Protein 6SBN (pdb70)

B-factor: mean 14.38, std 10.09, range [6.68, 179.47]

Nearest PDB structures (foldseek):
  6sbn-assembly1_A  TM=1.004E+00  e=2.462E-61  Halopseudomonas aestusnigri
  6scd-assembly2_B  TM=9.827E-01  e=1.624E-53  Halopseudomonas aestusnigri
  7vme-assembly1_A  TM=9.918E-01  e=3.565E-47  unclassified Marinobacter
  7vpb-assembly1_B  TM=9.671E-01  e=2.134E-41  unclassified Marinobacter
  8otu-assembly1_A  TM=9.749E-01  e=2.794E-38  Alkalilimnicola ehrlichii

CATH classification: 3.40.50.1820

Structure (mmCIF, N/CA/C/O backbone):
data_6SBN
#
_entry.id   6SBN
#
_cell.length_a   68.814
_cell.length_b   80.014
_cell.length_c   88.912
_cell.angle_alpha   90.000
_cell.angle_beta   90.000
_cell.angle_gamma   90.000
#
_symmetry.space_group_name_H-M   'C 2 2 21'
#
loop_
_entity.id
_entity.type
_entity.pdbx_description
1 polymer 'polyester hydrolase'
2 non-polymer 'ACETATE ION'
3 non-polymer 'SODIUM ION'
4 water water
#
loop_
_atom_site.group_PDB
_atom_site.id
_atom_site.type_symbol
_atom_site.label_atom_id
_atom_site.label_alt_id
_atom_site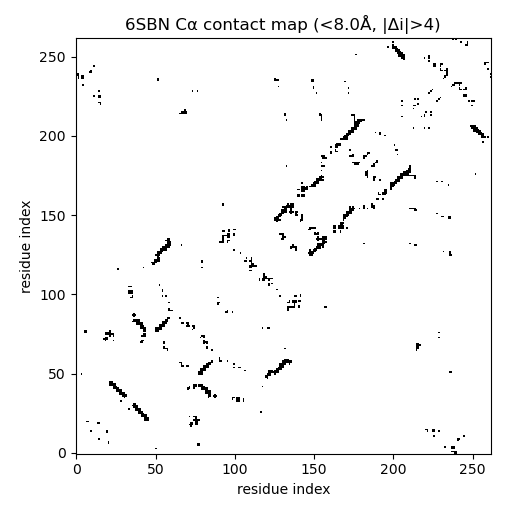.label_comp_id
_atom_site.label_asym_id
_atom_site.label_entity_id
_atom_site.label_seq_id
_atom_site.pdbx_PDB_ins_code
_atom_site.Cartn_x
_atom_site.Cartn_y
_atom_site.Cartn_z
_atom_site.occupancy
_atom_site.B_iso_or_equiv
_atom_site.auth_seq_id
_atom_site.auth_comp_id
_atom_site.auth_asym_id
_atom_site.auth_atom_id
_atom_site.pdbx_PDB_model_num
ATOM 1 C C . GLY A 1 38 ? 10.113 -7.353 -12.142 1.00 178.06 38 GLY A C 1
ATOM 2 O O . GLY A 1 38 ? 10.243 -7.884 -13.202 1.00 130.46 38 GLY A O 1
ATOM 3 N N . GLY A 1 39 ? 10.535 -6.158 -11.850 1.00 179.47 39 GLY A N 1
ATOM 4 C CA . GLY A 1 39 ? 11.253 -5.425 -12.870 1.00 18.30 39 GLY A CA 1
ATOM 5 C C . GLY A 1 39 ? 10.326 -4.715 -13.823 1.00 16.89 39 GLY A C 1
ATOM 6 O O . GLY A 1 39 ? 9.132 -4.695 -13.681 1.00 20.01 39 GLY A O 1
ATOM 7 N N . SER A 1 40 ? 10.952 -4.069 -14.805 1.00 11.97 40 SER A N 1
ATOM 8 C CA . SER A 1 40 ? 10.255 -3.259 -15.759 1.00 11.93 40 SER A CA 1
ATOM 9 C C . SER A 1 40 ? 10.698 -3.617 -17.196 1.00 10.97 40 SER A C 1
ATOM 10 O O . SER A 1 40 ? 11.886 -3.748 -17.435 1.00 11.11 40 SER A O 1
ATOM 13 N N . ALA A 1 41 ? 9.728 -3.669 -18.096 1.00 12.02 41 ALA A N 1
ATOM 14 C CA . ALA A 1 41 ? 10.000 -3.860 -19.516 1.00 13.22 41 ALA A CA 1
ATOM 15 C C . ALA A 1 41 ? 10.971 -2.802 -20.080 1.00 11.31 41 ALA A C 1
ATOM 16 O O . ALA A 1 41 ? 11.668 -3.043 -21.077 1.00 13.63 41 ALA A O 1
ATOM 18 N N . TYR A 1 42 ? 11.034 -1.645 -19.446 1.00 10.29 42 TYR A N 1
ATOM 19 C CA . TYR A 1 42 ? 11.833 -0.522 -19.958 1.00 10.15 42 TYR A CA 1
ATOM 20 C C . TYR A 1 42 ? 13.208 -0.491 -19.393 1.00 9.67 42 TYR A C 1
ATOM 21 O O . TYR A 1 42 ? 14.017 0.414 -19.751 1.00 10.42 42 TYR A O 1
ATOM 30 N N . GLN A 1 43 ? 13.562 -1.353 -18.435 1.00 10.42 43 GLN A N 1
ATOM 31 C CA . GLN A 1 43 ? 14.806 -1.179 -17.715 1.00 9.99 43 GLN A CA 1
ATOM 32 C C . GLN A 1 43 ? 16.034 -1.477 -18.576 1.00 9.10 43 GLN A C 1
ATOM 33 O O . GLN A 1 43 ? 16.016 -2.356 -19.444 1.00 10.49 43 GLN A O 1
ATOM 39 N N . ARG A 1 44 ? 17.102 -0.714 -18.309 1.00 8.71 44 ARG A N 1
ATOM 40 C CA . ARG A 1 44 ? 18.360 -0.789 -19.040 1.00 8.63 44 ARG A CA 1
ATOM 41 C C . ARG A 1 44 ? 19.520 -0.805 -18.074 1.00 8.71 44 ARG A C 1
ATOM 42 O O . ARG A 1 44 ? 19.402 -0.233 -16.962 1.00 9.29 44 ARG A O 1
ATOM 50 N N . GLY A 1 45 ? 20.621 -1.378 -18.497 1.00 9.01 45 GLY A N 1
ATOM 51 C CA . GLY A 1 45 ? 21.841 -1.308 -17.732 1.00 9.37 45 GLY A CA 1
ATOM 52 C C . GLY A 1 45 ? 21.866 -2.189 -16.475 1.00 9.71 45 GLY A C 1
ATOM 53 O O . GLY A 1 45 ? 20.929 -2.911 -16.159 1.00 10.42 45 GLY A O 1
ATOM 54 N N . PRO A 1 46 ? 22.989 -2.123 -15.779 1.00 9.31 46 PRO A N 1
ATOM 55 C CA . PRO A 1 46 ? 23.252 -3.024 -14.661 1.00 9.81 46 PRO A CA 1
ATOM 56 C C . PRO A 1 46 ? 22.514 -2.587 -13.419 1.00 10.50 46 PRO A C 1
ATOM 57 O O . PRO A 1 46 ? 22.078 -1.435 -13.273 1.00 10.36 46 PRO A O 1
ATOM 61 N N . ASP A 1 47 ? 22.416 -3.491 -12.455 1.00 10.96 47 ASP A N 1
ATOM 62 C CA . ASP A 1 47 ? 21.902 -3.083 -11.149 1.00 11.27 47 ASP A CA 1
ATOM 63 C C . ASP A 1 47 ? 22.806 -1.953 -10.606 1.00 11.54 47 ASP A C 1
ATOM 64 O O . ASP A 1 47 ? 24.023 -2.090 -10.606 1.00 12.41 47 ASP A O 1
ATOM 69 N N . PRO A 1 48 ? 22.198 -0.828 -10.210 1.00 10.69 48 PRO A N 1
ATOM 70 C CA . PRO A 1 48 ? 22.984 0.353 -9.950 1.00 10.92 48 PRO A CA 1
ATOM 71 C C . PRO A 1 48 ? 23.603 0.377 -8.554 1.00 11.49 48 PRO A C 1
ATOM 72 O O . PRO A 1 48 ? 23.245 -0.341 -7.652 1.00 13.57 48 PRO A O 1
ATOM 76 N N . SER A 1 49 ? 24.503 1.314 -8.400 1.00 13.27 49 SER A N 1
ATOM 77 C CA . SER A 1 49 ? 25.204 1.677 -7.156 1.00 13.38 49 SER A CA 1
ATOM 78 C C . SER A 1 49 ? 25.475 3.133 -7.147 1.00 12.30 49 SER A C 1
ATOM 79 O O . SER A 1 49 ? 25.452 3.767 -8.210 1.00 12.60 49 SER A O 1
ATOM 82 N N . VAL A 1 50 ? 25.851 3.656 -5.998 1.00 13.39 50 VAL A N 1
ATOM 83 C CA . VAL A 1 50 ? 26.270 5.054 -5.931 1.00 13.83 50 VAL A CA 1
ATOM 84 C C . VAL A 1 50 ? 27.468 5.309 -6.809 1.00 12.28 50 VAL A C 1
ATOM 85 O O . VAL A 1 50 ? 27.508 6.287 -7.565 1.00 13.94 50 VAL A O 1
ATOM 89 N N . SER A 1 51 ? 28.464 4.391 -6.803 1.00 13.64 51 SER A N 1
ATOM 90 C CA . SER A 1 51 ? 29.629 4.626 -7.593 1.00 13.68 51 SER A CA 1
ATOM 91 C C . SER A 1 51 ? 29.291 4.660 -9.074 1.00 13.16 51 SER A C 1
ATOM 92 O O . SER A 1 51 ? 29.826 5.468 -9.868 1.00 13.56 51 SER A O 1
ATOM 95 N N . PHE A 1 52 ? 28.413 3.784 -9.537 1.00 12.53 52 PHE A N 1
ATOM 96 C CA . PHE A 1 52 ? 27.951 3.745 -10.914 1.00 11.91 52 PHE A CA 1
ATOM 97 C C . PHE A 1 52 ? 27.255 5.042 -11.314 1.00 11.38 52 PHE A C 1
ATOM 98 O O . PHE A 1 52 ? 27.431 5.533 -12.442 1.00 11.09 52 PHE A O 1
ATOM 106 N N . LEU A 1 53 ? 26.418 5.567 -10.417 1.00 10.97 53 LEU A N 1
ATOM 107 C CA . LEU A 1 53 ? 25.740 6.838 -10.667 1.00 10.72 53 LEU A CA 1
ATOM 108 C C . LEU A 1 53 ? 26.681 8.017 -10.713 1.00 10.77 53 LEU A C 1
ATOM 109 O O . LEU A 1 53 ? 26.422 8.990 -11.435 1.00 11.59 53 LEU A O 1
ATOM 114 N N . GLU A 1 54 ? 27.740 7.992 -9.899 1.00 11.95 54 GLU A N 1
ATOM 115 C CA . GLU A 1 54 ? 28.627 9.118 -9.780 1.00 12.21 54 GLU A CA 1
ATOM 116 C C . GLU A 1 54 ? 29.759 9.100 -10.744 1.00 12.48 54 GLU A C 1
ATOM 117 O O . GLU A 1 54 ? 30.487 10.097 -10.914 1.00 14.26 54 GLU A O 1
ATOM 123 N N . ALA A 1 55 ? 29.993 7.996 -11.461 1.00 13.06 55 ALA A N 1
ATOM 124 C CA . ALA A 1 55 ? 30.968 7.939 -12.540 1.00 13.07 55 ALA A CA 1
ATOM 125 C C . ALA A 1 55 ? 30.609 8.928 -13.624 1.00 12.81 55 ALA A C 1
ATOM 126 O O . ALA A 1 55 ? 29.451 9.273 -13.812 1.00 14.16 55 ALA A O 1
ATOM 128 N N . ASP A 1 56 ? 31.573 9.340 -14.439 1.00 12.65 56 ASP A N 1
ATOM 129 C CA . ASP A 1 56 ? 31.290 10.347 -15.481 1.00 13.32 56 ASP A CA 1
ATOM 130 C C . ASP A 1 56 ? 30.223 9.906 -16.465 1.00 12.85 56 ASP A C 1
ATOM 131 O O . ASP A 1 56 ? 29.451 10.698 -16.977 1.00 14.54 56 ASP A O 1
ATOM 136 N N . ARG A 1 57 ? 30.262 8.610 -16.789 1.00 11.88 57 ARG A N 1
ATOM 137 C CA . ARG A 1 57 ? 29.327 8.011 -17.758 1.00 11.76 57 ARG A CA 1
ATOM 138 C C . ARG A 1 57 ? 28.760 6.741 -17.205 1.00 10.95 57 ARG A C 1
ATOM 139 O O . ARG A 1 57 ? 29.454 6.016 -16.449 1.00 12.13 57 ARG A O 1
ATOM 147 N N . GLY A 1 58 ? 27.529 6.433 -17.580 1.00 10.32 58 GLY A N 1
ATOM 148 C CA . GLY A 1 58 ? 26.919 5.141 -17.412 1.00 9.95 58 GLY A CA 1
ATOM 149 C C . GLY A 1 58 ? 27.403 4.112 -18.400 1.00 10.21 58 GLY A C 1
ATOM 150 O O . GLY A 1 58 ? 28.448 4.310 -19.011 1.00 11.46 58 GLY A O 1
ATOM 151 N N . GLN A 1 59 ? 26.634 3.062 -18.573 1.00 9.62 59 GLN A N 1
ATOM 152 C CA . GLN A 1 59 ? 27.134 1.871 -19.290 1.00 9.93 59 GLN A CA 1
ATOM 153 C C . GLN A 1 59 ? 27.193 2.047 -20.804 1.00 9.90 59 GLN A C 1
ATOM 154 O O . GLN A 1 59 ? 27.871 1.260 -21.441 1.00 11.60 59 GLN A O 1
ATOM 160 N N . TYR A 1 60 ? 26.424 2.965 -21.372 1.00 9.12 60 TYR A N 1
ATOM 161 C CA . TYR A 1 60 ? 26.389 3.118 -22.821 1.00 9.18 60 TYR A CA 1
ATOM 162 C C . TYR A 1 60 ? 27.341 4.192 -23.309 1.00 8.95 60 TYR A C 1
ATOM 163 O O . TYR A 1 60 ? 27.452 5.264 -22.726 1.00 10.31 60 TYR A O 1
ATOM 172 N N . SER A 1 61 ? 27.998 3.890 -24.417 1.00 9.59 61 SER A N 1
ATOM 173 C CA A SER A 1 61 ? 28.692 4.887 -25.205 0.70 9.89 61 SER A CA 1
ATOM 174 C CA B SER A 1 61 ? 28.690 4.923 -25.174 0.30 10.14 61 SER A CA 1
ATOM 175 C C . SER A 1 61 ? 27.676 5.844 -25.862 1.00 9.91 61 SER A C 1
ATOM 176 O O . SER A 1 61 ? 26.536 5.436 -26.100 1.00 10.22 61 SER A O 1
ATOM 181 N N . VAL A 1 62 ? 28.096 7.073 -26.144 1.00 9.91 62 VAL A N 1
ATOM 182 C CA . VAL A 1 62 ? 27.193 8.118 -26.599 1.00 9.91 62 VAL A CA 1
ATOM 183 C C . VAL A 1 62 ? 27.760 8.785 -27.834 1.00 9.62 62 VAL A C 1
ATOM 184 O O . VAL A 1 62 ? 28.948 9.053 -27.933 1.00 11.49 62 VAL A O 1
ATOM 188 N N . ARG A 1 63 ? 26.850 9.151 -28.743 1.00 9.74 63 ARG A N 1
ATOM 189 C CA A ARG A 1 63 ? 27.101 10.026 -29.886 0.50 9.63 63 ARG A CA 1
ATOM 190 C CA B ARG A 1 63 ? 27.094 10.041 -29.879 0.50 9.56 63 ARG A CA 1
ATOM 191 C C . ARG A 1 63 ? 26.159 11.202 -29.841 1.00 9.75 63 ARG A C 1
ATOM 192 O O . ARG A 1 63 ? 25.201 11.220 -29.080 1.00 9.98 63 ARG A O 1
ATOM 201 N N . SER A 1 64 ? 26.424 12.194 -30.697 1.00 10.34 64 SER A N 1
ATOM 202 C CA . SER A 1 64 ? 25.582 13.377 -30.743 1.00 10.98 64 SER A CA 1
ATOM 203 C C . SER A 1 64 ? 25.274 13.759 -32.184 1.00 10.41 64 SER A C 1
ATOM 204 O O . SER A 1 64 ? 26.008 13.428 -33.117 1.00 12.14 64 SER A O 1
ATOM 207 N N . SER A 1 65 ? 24.204 14.516 -32.331 1.00 10.35 65 SER A N 1
ATOM 208 C CA . SER A 1 65 ? 23.744 14.982 -33.622 1.00 10.79 65 SER A CA 1
ATOM 209 C C . SER A 1 65 ? 23.146 16.394 -33.467 1.00 11.30 65 SER A C 1
ATOM 210 O O . SER A 1 65 ? 22.279 16.605 -32.607 1.00 12.73 65 SER A O 1
ATOM 213 N N . ARG A 1 66 ? 23.536 17.320 -34.325 1.00 11.97 66 ARG A N 1
ATOM 214 C CA . ARG A 1 66 ? 23.065 18.712 -34.229 1.00 12.02 66 ARG A CA 1
ATOM 215 C C . ARG A 1 66 ? 21.691 18.835 -34.853 1.00 12.81 66 ARG A C 1
ATOM 216 O O . ARG A 1 66 ? 21.369 18.190 -35.867 1.00 19.83 66 ARG A O 1
ATOM 224 N N . VAL A 1 67 ? 20.905 19.731 -34.316 1.00 10.97 67 VAL A N 1
ATOM 225 C CA . VAL A 1 67 ? 19.568 20.080 -34.773 1.00 11.72 67 VAL A CA 1
ATOM 226 C C . VAL A 1 67 ? 19.611 21.528 -35.246 1.00 11.96 67 VAL A C 1
ATOM 227 O O . VAL A 1 67 ? 19.951 22.421 -34.436 1.00 11.82 67 VAL A O 1
ATOM 231 N N . SER A 1 68 ? 19.113 21.757 -36.443 1.00 14.06 68 SER A N 1
ATOM 232 C CA . SER A 1 68 ? 19.053 23.112 -37.000 1.00 15.18 68 SER A CA 1
ATOM 233 C C . SER A 1 68 ? 18.021 23.977 -36.377 1.00 13.65 68 SER A C 1
ATOM 234 O O . SER A 1 68 ? 16.790 23.506 -36.317 1.00 16.43 68 SER A O 1
ATOM 237 N N . SER A 1 69 ? 18.196 25.267 -36.114 1.00 18.16 69 SER A N 1
ATOM 238 C CA A SER A 1 69 ? 17.041 26.222 -35.724 0.60 25.67 69 SER A CA 1
ATOM 239 C CA B SER A 1 69 ? 17.102 26.178 -35.713 0.40 20.93 69 SER A CA 1
ATOM 240 C C . SER A 1 69 ? 16.041 26.317 -36.858 1.00 26.82 69 SER A C 1
ATOM 241 O O . SER A 1 69 ? 14.866 26.727 -36.560 1.00 26.80 69 SER A O 1
ATOM 246 N N . LEU A 1 70 ? 16.381 26.121 -38.118 1.00 22.81 70 LEU A N 1
ATOM 247 C CA . LEU A 1 70 ? 15.387 26.349 -39.140 1.00 21.22 70 LEU A CA 1
ATOM 248 C C . LEU A 1 70 ? 14.262 25.280 -39.132 1.00 25.95 70 LEU A C 1
ATOM 249 O O . LEU A 1 70 ? 13.187 25.481 -39.629 1.00 39.84 70 LEU A O 1
ATOM 254 N N . VAL A 1 71 ? 14.523 24.127 -38.582 1.00 19.41 71 VAL A N 1
ATOM 255 C CA . VAL A 1 71 ? 13.575 23.035 -38.622 1.00 22.07 71 VAL A CA 1
ATOM 256 C C . VAL A 1 71 ? 12.889 22.812 -37.354 1.00 24.19 71 VAL A C 1
ATOM 257 O O . VAL A 1 71 ? 11.819 22.337 -37.325 1.00 32.23 71 VAL A O 1
ATOM 261 N N . SER A 1 72 ? 13.598 23.140 -36.291 1.00 18.62 72 SER A N 1
ATOM 262 C CA . SER A 1 72 ? 13.184 22.688 -35.047 1.00 18.81 72 SER A CA 1
ATOM 263 C C . SER A 1 72 ? 11.964 23.301 -34.412 1.00 23.04 72 SER A C 1
ATOM 264 O O . SER A 1 72 ? 11.246 22.558 -33.722 1.00 32.07 72 SER A O 1
ATOM 267 N N . GLY A 1 73 ? 11.737 24.624 -34.636 1.00 16.12 73 GLY A N 1
ATOM 268 C CA . GLY A 1 73 ? 10.768 25.296 -33.840 1.00 17.27 73 GLY A CA 1
ATOM 269 C C . GLY A 1 73 ? 11.142 25.691 -32.454 1.00 12.84 73 GLY A C 1
ATOM 270 O O . GLY A 1 73 ? 10.341 26.286 -31.765 1.00 15.30 73 GLY A O 1
ATOM 271 N N . PHE A 1 74 ? 12.361 25.297 -32.035 1.00 11.05 74 PHE A N 1
ATOM 272 C CA . PHE A 1 74 ? 12.817 25.586 -30.688 1.00 11.42 74 PHE A CA 1
ATOM 273 C C . PHE A 1 74 ? 14.153 26.237 -30.607 1.00 11.05 74 PHE A C 1
ATOM 274 O O . PHE A 1 74 ? 14.687 26.444 -29.539 1.00 13.45 74 PHE A O 1
ATOM 282 N N . GLY A 1 75 ? 14.736 26.564 -31.788 1.00 11.09 75 GLY A N 1
ATOM 283 C CA . GLY A 1 75 ? 16.040 27.109 -31.804 1.00 14.29 75 GLY A CA 1
ATOM 284 C C . GLY A 1 75 ? 17.097 25.902 -32.061 1.00 14.25 75 GLY A C 1
ATOM 285 O O . GLY A 1 75 ? 16.722 24.803 -32.345 1.00 15.54 75 GLY A O 1
ATOM 286 N N . GLY A 1 76 ? 18.343 26.246 -31.978 1.00 17.12 76 GLY A N 1
ATOM 287 C CA . GLY A 1 76 ? 19.113 24.900 -32.253 1.00 20.15 76 GLY A CA 1
ATOM 288 C C . GLY A 1 76 ? 19.181 23.946 -31.059 1.00 13.79 76 GLY A C 1
ATOM 289 O O . GLY A 1 76 ? 18.826 24.351 -29.921 1.00 12.99 76 GLY A O 1
ATOM 290 N N . GLY A 1 77 ? 19.749 22.804 -31.298 1.00 10.77 77 GLY A N 1
ATOM 291 C CA . GLY A 1 77 ? 20.061 21.920 -30.195 1.00 10.51 77 GLY A CA 1
ATOM 292 C C . GLY A 1 77 ? 20.969 20.820 -30.568 1.00 9.27 77 GLY A C 1
ATOM 293 O O . GLY A 1 77 ? 21.407 20.729 -31.726 1.00 10.18 77 GLY A O 1
ATOM 294 N N . THR A 1 78 ? 21.226 19.947 -29.593 1.00 9.13 78 THR A N 1
ATOM 295 C CA . THR A 1 78 ? 22.102 18.818 -29.796 1.00 9.41 78 THR A CA 1
ATOM 296 C C . THR A 1 78 ? 21.406 17.580 -29.198 1.00 8.58 78 THR A C 1
ATOM 297 O O . THR A 1 78 ? 21.047 17.587 -28.032 1.00 9.02 78 THR A O 1
ATOM 301 N N . ILE A 1 79 ? 21.256 16.520 -30.013 1.00 8.74 79 ILE A N 1
ATOM 302 C CA . ILE A 1 79 ? 20.712 15.249 -29.521 1.00 8.27 79 ILE A CA 1
ATOM 303 C C . ILE A 1 79 ? 21.867 14.346 -29.143 1.00 8.56 79 ILE A C 1
ATOM 304 O O . ILE A 1 79 ? 22.709 14.069 -29.961 1.00 10.58 79 ILE A O 1
ATOM 309 N N . TYR A 1 80 ? 21.870 13.867 -27.901 1.00 8.10 80 TYR A N 1
ATOM 310 C CA . TYR A 1 80 ? 22.803 12.861 -27.411 1.00 8.08 80 TYR A CA 1
ATOM 311 C C . TYR A 1 80 ? 22.044 11.540 -27.310 1.00 7.99 80 TYR A C 1
ATOM 312 O O . TYR A 1 80 ? 20.917 11.487 -26.839 1.00 8.69 80 TYR A O 1
ATOM 321 N N . TYR A 1 81 ? 22.698 10.469 -27.753 1.00 8.47 81 TYR A N 1
ATOM 322 C CA . TYR A 1 81 ? 22.000 9.176 -27.769 1.00 8.55 81 TYR A CA 1
ATOM 323 C C . TYR A 1 81 ? 23.041 8.096 -27.604 1.00 8.20 81 TYR A C 1
ATOM 324 O O . TYR A 1 81 ? 24.202 8.192 -28.012 1.00 9.26 81 TYR A O 1
ATOM 333 N N . PRO A 1 82 ? 22.624 6.963 -27.002 1.00 8.90 82 PRO A N 1
ATOM 334 C CA . PRO A 1 82 ? 23.549 5.845 -26.826 1.00 9.24 82 PRO A CA 1
ATOM 335 C C . PRO A 1 82 ? 23.722 5.088 -28.108 1.00 9.08 82 PRO A C 1
ATOM 336 O O . PRO A 1 82 ? 22.820 4.971 -28.918 1.00 10.85 82 PRO A O 1
ATOM 340 N N . THR A 1 83 ? 24.910 4.481 -28.274 1.00 9.78 83 THR A N 1
ATOM 341 C CA . THR A 1 83 ? 25.195 3.609 -29.382 1.00 9.89 83 THR A CA 1
ATOM 342 C C . THR A 1 83 ? 25.194 2.158 -28.942 1.00 9.52 83 THR A C 1
ATOM 343 O O . THR A 1 83 ? 25.345 1.829 -27.760 1.00 10.54 83 THR A O 1
ATOM 347 N N . GLY A 1 84 ? 25.014 1.256 -29.908 1.00 9.94 84 GLY A N 1
ATOM 348 C CA . GLY A 1 84 ? 25.082 -0.167 -29.564 1.00 10.26 84 GLY A CA 1
ATOM 349 C C . GLY A 1 84 ? 23.935 -0.693 -28.731 1.00 8.79 84 GLY A C 1
ATOM 350 O O . GLY A 1 84 ? 24.084 -1.666 -28.016 1.00 9.77 84 GLY A O 1
ATOM 351 N N . THR A 1 85 ? 22.775 -0.049 -28.857 1.00 8.95 85 THR A N 1
ATOM 352 C CA . THR A 1 85 ? 21.541 -0.439 -28.160 1.00 9.06 85 THR A CA 1
ATOM 353 C C . THR A 1 85 ? 20.463 -0.832 -29.142 1.00 9.01 85 THR A C 1
ATOM 354 O O . THR A 1 85 ? 20.552 -0.491 -30.327 1.00 9.93 85 THR A O 1
ATOM 358 N N . THR A 1 86 ? 19.421 -1.475 -28.615 1.00 9.04 86 THR A N 1
ATOM 359 C CA . THR A 1 86 ? 18.198 -1.668 -29.359 1.00 9.09 86 THR A CA 1
ATOM 360 C C . THR A 1 86 ? 17.015 -1.380 -28.470 1.00 9.05 86 THR A C 1
ATOM 361 O O . THR A 1 86 ? 17.133 -1.241 -27.252 1.00 9.59 86 THR A O 1
ATOM 365 N N . GLY A 1 87 ? 15.865 -1.302 -29.110 1.00 9.90 87 GLY A N 1
ATOM 366 C CA . GLY A 1 87 ? 14.606 -0.988 -28.416 1.00 10.02 87 GLY A CA 1
ATOM 367 C C . GLY A 1 87 ? 14.389 0.504 -28.219 1.00 9.34 87 GLY A C 1
ATOM 368 O O . GLY A 1 87 ? 15.360 1.302 -28.266 1.00 9.93 87 GLY A O 1
ATOM 369 N N . THR A 1 88 ? 13.182 0.873 -27.909 1.00 10.61 88 THR A N 1
ATOM 370 C CA . THR A 1 88 ? 12.888 2.252 -27.589 1.00 9.98 88 THR A CA 1
ATOM 371 C C . THR A 1 88 ? 13.305 2.609 -26.153 1.00 9.57 88 THR A C 1
ATOM 372 O O . THR A 1 88 ? 13.406 1.739 -25.285 1.00 10.34 88 THR A O 1
ATOM 376 N N . MET A 1 89 ? 13.513 3.916 -25.925 1.00 8.52 89 MET A N 1
ATOM 377 C CA . MET A 1 89 ? 13.930 4.408 -24.625 1.00 7.98 89 MET A CA 1
ATOM 378 C C . MET A 1 89 ? 13.264 5.741 -24.345 1.00 7.54 89 MET A C 1
ATOM 379 O O . MET A 1 89 ? 12.717 6.400 -25.242 1.00 8.36 89 MET A O 1
ATOM 384 N N . GLY A 1 90 ? 13.342 6.170 -23.089 1.00 7.49 90 GLY A N 1
ATOM 385 C CA . GLY A 1 90 ? 12.803 7.490 -22.777 1.00 8.22 90 GLY A CA 1
ATOM 386 C C . GLY A 1 90 ? 13.625 8.615 -23.425 1.00 7.70 90 GLY A C 1
ATOM 387 O O . GLY A 1 90 ? 14.803 8.437 -23.708 1.00 8.25 90 GLY A O 1
ATOM 388 N N . ALA A 1 91 ? 12.959 9.733 -23.615 1.00 7.73 91 ALA A N 1
ATOM 389 C CA . ALA A 1 91 ? 13.593 10.891 -24.234 1.00 7.65 91 ALA A CA 1
ATOM 390 C C . ALA A 1 91 ? 13.399 12.114 -23.348 1.00 7.33 91 ALA A C 1
ATOM 391 O O . ALA A 1 91 ? 12.320 12.268 -22.741 1.00 8.34 91 ALA A O 1
ATOM 393 N N . VAL A 1 92 ? 14.407 12.950 -23.288 1.00 7.29 92 VAL A N 1
ATOM 394 C CA . VAL A 1 92 ? 14.450 14.087 -22.369 1.00 7.19 92 VAL A CA 1
ATOM 395 C C . VAL A 1 92 ? 14.878 15.343 -23.113 1.00 7.14 92 VAL A C 1
ATOM 396 O O . VAL A 1 92 ? 15.886 15.304 -23.833 1.00 8.76 92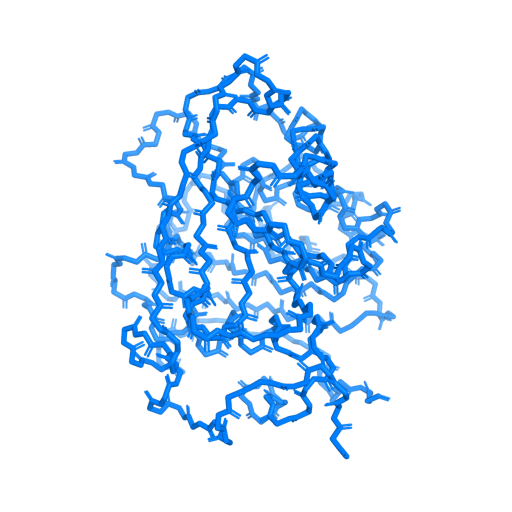 VAL A O 1
ATOM 400 N N . VAL A 1 93 ? 14.184 16.447 -22.871 1.00 6.89 93 VAL A N 1
ATOM 401 C CA . VAL A 1 93 ? 14.605 17.775 -23.306 1.00 6.94 93 VAL A CA 1
ATOM 402 C C . VAL A 1 93 ? 15.293 18.482 -22.151 1.00 7.08 93 VAL A C 1
ATOM 403 O O . VAL A 1 93 ? 14.754 18.457 -21.031 1.00 7.81 93 VAL A O 1
ATOM 407 N N . VAL A 1 94 ? 16.439 19.102 -22.419 1.00 7.06 94 VAL A N 1
ATOM 408 C CA . VAL A 1 94 ? 17.190 19.863 -21.412 1.00 7.45 94 VAL A CA 1
ATOM 409 C C . VAL A 1 94 ? 17.262 21.292 -21.901 1.00 7.20 94 VAL A C 1
ATOM 410 O O . VAL A 1 94 ? 17.836 21.552 -22.960 1.00 8.19 94 VAL A O 1
ATOM 414 N N . ILE A 1 95 ? 16.676 22.235 -21.173 1.00 7.39 95 ILE A N 1
ATOM 415 C CA . ILE A 1 95 ? 16.537 23.601 -21.650 1.00 7.41 95 ILE A CA 1
ATOM 416 C C . ILE A 1 95 ? 17.145 24.599 -20.672 1.00 7.65 95 ILE A C 1
ATOM 417 O O . ILE A 1 95 ? 16.966 24.466 -19.450 1.00 8.34 95 ILE A O 1
ATOM 422 N N . PRO A 1 96 ? 17.840 25.625 -21.178 1.00 7.66 96 PRO A N 1
ATOM 423 C CA . PRO A 1 96 ? 18.353 26.687 -20.329 1.00 7.99 96 PRO A CA 1
ATOM 424 C C . PRO A 1 96 ? 17.320 27.802 -20.129 1.00 8.77 96 PRO A C 1
ATOM 425 O O . PRO A 1 96 ? 16.113 27.546 -20.215 1.00 9.62 96 PRO A O 1
ATOM 429 N N . GLY A 1 97 ? 17.726 28.999 -19.782 1.00 9.08 97 GLY A N 1
ATOM 430 C CA . GLY A 1 97 ? 16.792 30.099 -19.670 1.00 10.80 97 GLY A CA 1
ATOM 431 C C . GLY A 1 97 ? 17.241 31.253 -18.803 1.00 9.91 97 GLY A C 1
ATOM 432 O O . GLY A 1 97 ? 16.461 31.724 -17.989 1.00 10.20 97 GLY A O 1
ATOM 433 N N . PHE A 1 98 ? 18.448 31.776 -19.048 1.00 11.05 98 PHE A N 1
ATOM 434 C CA . PHE A 1 98 ? 18.961 32.923 -18.269 1.00 10.58 98 PHE A CA 1
ATOM 435 C C . PHE A 1 98 ? 19.752 33.798 -19.217 1.00 10.01 98 PHE A C 1
ATOM 436 O O . PHE A 1 98 ? 20.807 33.419 -19.733 1.00 11.55 98 PHE A O 1
ATOM 444 N N . VAL A 1 99 ? 19.287 35.040 -19.425 1.00 10.22 99 VAL A N 1
ATOM 445 C CA . VAL A 1 99 ? 20.026 35.993 -20.282 1.00 10.76 99 VAL A CA 1
ATOM 446 C C . VAL A 1 99 ? 21.375 36.318 -19.690 1.00 11.34 99 VAL A C 1
ATOM 447 O O . VAL A 1 99 ? 21.560 36.534 -18.508 1.00 13.06 99 VAL A O 1
ATOM 451 N N . SER A 1 100 ? 22.402 36.324 -20.588 1.00 12.44 100 SER A N 1
ATOM 452 C CA . SER A 1 100 ? 23.773 36.567 -20.240 1.00 14.23 100 SER A CA 1
ATOM 453 C C . SER A 1 100 ? 24.450 35.477 -19.470 1.00 13.33 100 SER A C 1
ATOM 454 O O . SER A 1 100 ? 25.492 35.636 -18.936 1.00 15.96 100 SER A O 1
ATOM 457 N N . ALA A 1 101 ? 23.861 34.274 -19.544 1.00 11.53 101 ALA A N 1
ATOM 458 C CA . ALA A 1 101 ? 24.467 33.100 -18.904 1.00 12.16 101 ALA A CA 1
ATOM 459 C C . ALA A 1 101 ? 25.881 32.925 -19.318 1.00 12.34 101 ALA A C 1
ATOM 460 O O . ALA A 1 101 ? 26.215 33.002 -20.494 1.00 15.45 101 ALA A O 1
ATOM 462 N N . GLU A 1 102 ? 26.753 32.612 -18.384 1.00 12.15 102 GLU A N 1
ATOM 463 C CA . GLU A 1 102 ? 28.150 32.377 -18.671 1.00 13.94 102 GLU A CA 1
ATOM 464 C C . GLU A 1 102 ? 28.430 30.925 -19.117 1.00 13.25 102 GLU A C 1
ATOM 465 O O . GLU A 1 102 ? 29.510 30.637 -19.611 1.00 16.11 102 GLU A O 1
ATOM 471 N N . SER A 1 103 ? 27.460 30.053 -18.955 1.00 12.77 103 SER A N 1
ATOM 472 C CA . SER A 1 103 ? 27.546 28.614 -19.273 1.00 12.80 103 SER A CA 1
ATOM 473 C C . SER A 1 103 ? 26.139 28.088 -19.203 1.00 12.35 103 SER A C 1
ATOM 474 O O . SER A 1 103 ? 25.205 28.810 -18.857 1.00 14.70 103 SER A O 1
ATOM 477 N N . SER A 1 104 ? 25.968 26.809 -19.583 1.00 10.77 104 SER A N 1
ATOM 478 C CA . SER A 1 104 ? 24.626 26.256 -19.795 1.00 10.89 104 SER A CA 1
ATOM 479 C C . SER A 1 104 ? 24.540 24.856 -19.189 1.00 9.57 104 SER A C 1
ATOM 480 O O . SER A 1 104 ? 25.301 24.492 -18.286 1.00 10.00 104 SER A O 1
ATOM 483 N N . ILE A 1 105 ? 23.557 24.112 -19.683 1.00 9.41 105 ILE A N 1
ATOM 484 C CA . ILE A 1 105 ? 23.101 22.830 -19.141 1.00 9.56 105 ILE A CA 1
ATOM 485 C C . ILE A 1 105 ? 23.654 21.624 -19.895 1.00 9.12 105 ILE A C 1
ATOM 486 O O . ILE A 1 105 ? 23.180 20.487 -19.723 1.00 9.21 105 ILE A O 1
ATOM 491 N N . ASP A 1 106 ? 24.702 21.815 -20.703 1.00 9.27 106 ASP A N 1
ATOM 492 C CA A ASP A 1 106 ? 25.231 20.809 -21.594 0.70 9.85 106 ASP A CA 1
ATOM 493 C CA B ASP A 1 106 ? 25.113 20.750 -21.559 0.30 9.33 106 ASP A CA 1
ATOM 494 C C . ASP A 1 106 ? 25.660 19.526 -20.889 1.00 9.01 106 ASP A C 1
ATOM 495 O O . ASP A 1 106 ? 25.585 18.454 -21.500 1.00 10.12 106 ASP A O 1
ATOM 504 N N . TRP A 1 107 ? 26.139 19.605 -19.666 1.00 9.21 107 TRP A N 1
ATOM 505 C CA . TRP A 1 107 ? 26.562 18.408 -18.953 1.00 9.14 107 TRP A CA 1
ATOM 506 C C . TRP A 1 107 ? 25.529 17.342 -18.944 1.00 8.99 107 TRP A C 1
ATOM 507 O O . TRP A 1 107 ? 25.859 16.129 -18.996 1.00 9.63 107 TRP A O 1
ATOM 518 N N . TRP A 1 108 ? 24.271 17.688 -18.810 1.00 8.99 108 TRP A N 1
ATOM 519 C CA . TRP A 1 108 ? 23.220 16.702 -18.693 1.00 8.45 108 TRP A CA 1
ATOM 520 C C . TRP A 1 108 ? 23.096 15.823 -19.928 1.00 8.59 108 TRP A C 1
ATOM 521 O O . TRP A 1 108 ? 22.580 14.708 -19.805 1.00 9.15 108 TRP A O 1
ATOM 532 N N . GLY A 1 109 ? 23.478 16.323 -21.118 1.00 8.40 109 GLY A N 1
ATOM 533 C CA . GLY A 1 109 ? 23.281 15.539 -22.328 1.00 8.93 109 GLY A CA 1
ATOM 534 C C . GLY A 1 109 ? 24.007 14.220 -22.389 1.00 9.13 109 GLY A C 1
ATOM 535 O O . GLY A 1 109 ? 23.384 13.153 -22.387 1.00 9.55 109 GLY A O 1
ATOM 536 N N . PRO A 1 110 ? 25.328 14.248 -22.421 1.00 9.30 110 PRO A N 1
ATOM 537 C CA . PRO A 1 110 ? 26.069 12.970 -22.468 1.00 10.25 110 PRO A CA 1
ATOM 538 C C . PRO A 1 110 ? 25.915 12.203 -21.217 1.00 9.35 110 PRO A C 1
ATOM 539 O O . PRO A 1 110 ? 25.861 10.949 -21.228 1.00 9.76 110 PRO A O 1
ATOM 543 N N . LYS A 1 111 ? 25.869 12.889 -20.064 1.00 9.29 111 LYS A N 1
ATOM 544 C CA . LYS A 1 111 ? 25.725 12.186 -18.787 1.00 9.17 111 LYS A CA 1
ATOM 545 C C . LYS A 1 111 ? 24.460 11.350 -18.794 1.00 8.64 111 LYS A C 1
ATOM 546 O O . LYS A 1 111 ? 24.522 10.118 -18.561 1.00 9.30 111 LYS A O 1
ATOM 552 N N . LEU A 1 112 ? 23.308 11.960 -19.015 1.00 8.11 112 LEU A N 1
ATOM 553 C CA . LEU A 1 112 ? 22.086 11.197 -18.897 1.00 8.21 112 LEU A CA 1
ATOM 554 C C . LEU A 1 112 ? 21.948 10.195 -20.036 1.00 8.29 112 LEU A C 1
ATOM 555 O O . LEU A 1 112 ? 21.475 9.048 -19.808 1.00 8.71 112 LEU A O 1
ATOM 560 N N . ALA A 1 113 ? 22.338 10.568 -21.259 1.00 8.11 113 ALA A N 1
ATOM 561 C CA . ALA A 1 113 ? 22.187 9.644 -22.370 1.00 7.85 113 ALA A CA 1
ATOM 562 C C . ALA A 1 113 ? 22.929 8.332 -22.128 1.00 8.06 113 ALA A C 1
ATOM 563 O O . ALA A 1 113 ? 22.469 7.249 -22.540 1.00 8.41 113 ALA A O 1
ATOM 565 N N . SER A 1 114 ? 24.067 8.411 -21.462 1.00 8.16 114 SER A N 1
ATOM 566 C CA . SER A 1 114 ? 24.927 7.242 -21.227 1.00 8.43 114 SER A CA 1
ATOM 567 C C . SER A 1 114 ? 24.331 6.225 -20.302 1.00 8.32 114 SER A C 1
ATOM 568 O O . SER A 1 114 ? 24.843 5.104 -20.236 1.00 9.32 114 SER A O 1
ATOM 571 N N . TYR A 1 115 ? 23.241 6.556 -19.607 1.00 8.36 115 TYR A N 1
ATOM 572 C CA . TYR A 1 115 ? 22.522 5.552 -18.797 1.00 8.32 115 TYR A CA 1
ATOM 573 C C . TYR A 1 115 ? 21.374 4.913 -19.590 1.00 8.49 115 TYR A C 1
ATOM 574 O O . TYR A 1 115 ? 20.820 3.902 -19.131 1.00 8.88 115 TYR A O 1
ATOM 583 N N . GLY A 1 116 ? 21.013 5.487 -20.742 1.00 8.25 116 GLY A N 1
ATOM 584 C CA . GLY A 1 116 ? 19.959 4.933 -21.574 1.00 8.23 116 GLY A CA 1
ATOM 585 C C . GLY A 1 116 ? 18.754 5.833 -21.761 1.00 7.56 116 GLY A C 1
ATOM 586 O O . GLY A 1 116 ? 17.638 5.452 -21.434 1.00 8.00 116 GLY A O 1
ATOM 587 N N . PHE A 1 117 ? 19.008 7.006 -22.342 1.00 7.31 117 PHE A N 1
ATOM 588 C CA . PHE A 1 117 ? 17.971 7.949 -22.720 1.00 7.13 117 PHE A CA 1
ATOM 589 C C . PHE A 1 117 ? 18.466 8.645 -23.997 1.00 7.23 117 PHE A C 1
ATOM 590 O O . PHE A 1 117 ? 19.663 8.794 -24.190 1.00 7.96 117 PHE A O 1
ATOM 598 N N . VAL A 1 118 ? 17.506 9.142 -24.793 1.00 7.17 118 VAL A N 1
ATOM 599 C CA . VAL A 1 118 ? 17.814 10.101 -25.849 1.00 7.06 118 VAL A CA 1
ATOM 600 C C . VAL A 1 118 ? 17.610 11.484 -25.237 1.00 7.33 118 VAL A C 1
ATOM 601 O O . VAL A 1 118 ? 16.543 11.770 -24.707 1.00 8.69 118 VAL A O 1
ATOM 605 N N . VAL A 1 119 ? 18.668 12.306 -25.231 1.00 7.43 119 VAL A N 1
ATOM 606 C CA . VAL A 1 119 ? 18.667 13.539 -24.434 1.00 7.40 119 VAL A CA 1
ATOM 607 C C . VAL A 1 119 ? 19.043 14.693 -25.329 1.00 7.68 119 VAL A C 1
ATOM 608 O O . VAL A 1 119 ? 20.166 14.704 -25.877 1.00 8.71 119 VAL A O 1
ATOM 612 N N . MET A 1 120 ? 18.145 15.653 -25.512 1.00 7.60 120 MET A N 1
ATOM 613 C CA . MET A 1 120 ? 18.396 16.776 -26.431 1.00 7.76 120 MET A CA 1
ATOM 614 C C . MET A 1 120 ? 18.541 18.056 -25.629 1.00 7.73 120 MET A C 1
ATOM 615 O O . MET A 1 120 ? 17.600 18.465 -24.925 1.00 8.56 120 MET A O 1
ATOM 620 N N . THR A 1 121 ? 19.718 18.680 -25.737 1.00 7.90 121 THR A N 1
ATOM 621 C CA . THR A 1 121 ? 19.949 19.973 -25.127 1.00 7.89 121 THR A CA 1
ATOM 622 C C . THR A 1 121 ? 19.527 21.050 -26.125 1.00 8.31 121 THR A C 1
ATOM 623 O O . THR A 1 121 ? 19.751 20.966 -27.311 1.00 10.60 121 THR A O 1
ATOM 627 N N . ILE A 1 122 ? 18.952 22.120 -25.590 1.00 8.42 122 ILE A N 1
ATOM 628 C CA . ILE A 1 122 ? 18.569 23.296 -26.376 1.00 8.46 122 ILE A CA 1
ATOM 629 C C . ILE A 1 122 ? 19.677 24.338 -26.224 1.00 9.42 122 ILE A C 1
ATOM 630 O O . ILE A 1 122 ? 20.177 24.590 -25.122 1.00 10.07 122 ILE A O 1
ATOM 635 N N . ASP A 1 123 ? 19.999 24.973 -27.351 1.00 10.09 123 ASP A N 1
ATOM 636 C CA . ASP A 1 123 ? 21.022 26.031 -27.371 1.00 12.31 123 ASP A CA 1
ATOM 637 C C . ASP A 1 123 ? 20.610 27.216 -26.500 1.00 11.31 123 ASP A C 1
ATOM 638 O O . ASP A 1 123 ? 19.445 27.479 -26.223 1.00 11.93 123 ASP A O 1
ATOM 643 N N . THR A 1 124 ? 21.648 27.940 -26.090 1.00 13.54 124 THR A N 1
ATOM 644 C CA . THR A 1 124 ? 21.444 29.078 -25.235 1.00 15.18 124 THR A CA 1
ATOM 645 C C . THR A 1 124 ? 20.766 30.297 -25.935 1.00 17.11 124 THR A C 1
ATOM 646 O O . THR A 1 124 ? 19.873 30.933 -25.355 1.00 20.92 124 THR A O 1
ATOM 650 N N . ASN A 1 125 ? 21.182 30.601 -27.119 1.00 14.63 125 ASN A N 1
ATOM 651 C CA . ASN A 1 125 ? 20.677 31.858 -27.754 1.00 16.00 125 ASN A CA 1
ATOM 652 C C . ASN A 1 125 ? 19.579 31.497 -28.730 1.00 14.20 125 ASN A C 1
ATOM 653 O O . ASN A 1 125 ? 19.817 30.889 -29.800 1.00 16.96 125 ASN A O 1
ATOM 658 N N . THR A 1 126 ? 18.337 31.827 -28.323 1.00 13.71 126 THR A N 1
ATOM 659 C CA . THR A 1 126 ? 17.218 31.480 -29.104 1.00 12.00 126 THR A CA 1
ATOM 660 C C . THR A 1 126 ? 16.171 32.651 -29.099 1.00 12.42 126 THR A C 1
ATOM 661 O O . THR A 1 126 ? 16.345 33.615 -28.387 1.00 15.11 126 THR A O 1
ATOM 665 N N . GLY A 1 127 ? 15.092 32.462 -29.813 1.00 11.63 127 GLY A N 1
ATOM 666 C CA . GLY A 1 127 ? 14.031 33.452 -29.805 1.00 11.01 127 GLY A CA 1
ATOM 667 C C . GLY A 1 127 ? 12.996 33.276 -28.709 1.00 9.68 127 GLY A C 1
ATOM 668 O O . GLY A 1 127 ? 11.871 33.685 -28.897 1.00 12.15 127 GLY A O 1
ATOM 669 N N . PHE A 1 128 ? 13.387 32.683 -27.599 1.00 9.60 128 PHE A N 1
ATOM 670 C CA . PHE A 1 128 ? 12.543 32.442 -26.428 1.00 8.86 128 PHE A CA 1
ATOM 671 C C . PHE A 1 128 ? 13.182 33.101 -25.241 1.00 9.21 128 PHE A C 1
ATOM 672 O O . PHE A 1 128 ? 14.395 33.299 -25.222 1.00 10.95 128 PHE A O 1
ATOM 680 N N . ASP A 1 129 ? 12.372 33.435 -24.243 1.00 8.88 129 ASP A N 1
ATOM 681 C CA . ASP A 1 129 ? 12.853 34.290 -23.154 1.00 8.92 129 ASP A CA 1
ATOM 682 C C . ASP A 1 129 ? 12.166 33.941 -21.855 1.00 8.91 129 ASP A C 1
ATOM 683 O O . ASP A 1 129 ? 12.632 33.071 -21.088 1.00 9.29 129 ASP A O 1
ATOM 688 N N . GLN A 1 130 ? 10.989 34.536 -21.554 1.00 8.68 130 GLN A N 1
ATOM 689 C CA . GLN A 1 130 ? 10.370 34.357 -20.237 1.00 8.53 130 GLN A CA 1
ATOM 690 C C . GLN A 1 130 ? 9.631 33.023 -20.165 1.00 8.17 130 GLN A C 1
ATOM 691 O O . GLN A 1 130 ? 9.410 32.333 -21.172 1.00 8.47 130 GLN A O 1
ATOM 697 N N . PRO A 1 131 ? 9.256 32.601 -18.952 1.00 8.39 131 PRO A N 1
ATOM 698 C CA . PRO A 1 131 ? 8.664 31.241 -18.793 1.00 8.48 131 PRO A CA 1
ATOM 699 C C . PRO A 1 131 ? 7.501 30.864 -19.694 1.00 8.55 131 PRO A C 1
ATOM 700 O O . PRO A 1 131 ? 7.473 29.694 -20.126 1.00 8.39 131 PRO A O 1
ATOM 704 N N . PRO A 1 132 ? 6.536 31.729 -20.006 1.00 8.64 132 PRO A N 1
ATOM 705 C CA . PRO A 1 132 ? 5.494 31.315 -20.935 1.00 9.13 132 PRO A CA 1
ATOM 706 C C . PRO A 1 132 ? 6.049 30.844 -22.250 1.00 8.83 132 PRO A C 1
ATOM 707 O O . PRO A 1 132 ? 5.677 29.800 -22.793 1.00 9.45 132 PRO A O 1
ATOM 711 N N . SER A 1 133 ? 6.995 31.642 -22.819 1.00 8.71 133 SER A N 1
ATOM 712 C CA . SER A 1 133 ? 7.635 31.241 -24.060 1.00 8.81 133 SER A CA 1
ATOM 713 C C . SER A 1 133 ? 8.479 29.974 -23.897 1.00 7.74 133 SER A C 1
ATOM 714 O O . SER A 1 133 ? 8.540 29.179 -24.824 1.00 8.68 133 SER A O 1
ATOM 717 N N . ARG A 1 134 ? 9.077 29.789 -22.731 1.00 8.03 134 ARG A N 1
ATOM 718 C CA . ARG A 1 134 ? 9.849 28.582 -22.505 1.00 8.02 134 ARG A CA 1
ATOM 719 C C . ARG A 1 134 ? 8.987 27.321 -22.525 1.00 8.22 134 ARG A C 1
ATOM 720 O O . ARG A 1 134 ? 9.425 26.265 -22.967 1.00 8.38 134 ARG A O 1
ATOM 728 N N . ALA A 1 135 ? 7.749 27.429 -22.011 1.00 8.24 135 ALA A N 1
ATOM 729 C CA . ALA A 1 135 ? 6.860 26.281 -22.104 1.00 8.92 135 ALA A CA 1
ATOM 730 C C . ALA A 1 135 ? 6.580 25.938 -23.549 1.00 8.81 135 ALA A C 1
ATOM 731 O O . ALA A 1 135 ? 6.546 24.749 -23.933 1.00 8.65 135 ALA A O 1
ATOM 733 N N . ARG A 1 136 ? 6.329 26.946 -24.402 1.00 8.89 136 ARG A N 1
ATOM 734 C CA . ARG A 1 136 ? 6.154 26.680 -25.831 1.00 9.15 136 ARG A CA 1
ATOM 735 C C . ARG A 1 136 ? 7.409 26.067 -26.421 1.00 8.37 136 ARG A C 1
ATOM 736 O O . ARG A 1 136 ? 7.308 25.136 -27.258 1.00 9.39 136 ARG A O 1
ATOM 744 N N . GLN A 1 137 ? 8.582 26.570 -26.064 1.00 8.16 137 GLN A N 1
ATOM 745 C CA . GLN A 1 137 ? 9.818 26.035 -26.564 1.00 8.03 137 GLN A CA 1
ATOM 746 C C . GLN A 1 137 ? 9.991 24.573 -26.226 1.00 7.63 137 GLN A C 1
ATOM 747 O O . GLN A 1 137 ? 10.372 23.742 -27.068 1.00 8.08 137 GLN A O 1
ATOM 753 N N . ILE A 1 138 ? 9.692 24.221 -24.958 1.00 7.64 138 ILE A N 1
ATOM 754 C CA . ILE A 1 138 ? 9.750 22.843 -24.517 1.00 7.46 138 ILE A CA 1
ATOM 755 C C . ILE A 1 138 ? 8.787 21.984 -25.321 1.00 7.63 138 ILE A C 1
ATOM 756 O O . ILE A 1 138 ? 9.162 20.889 -25.781 1.00 8.04 138 ILE A O 1
ATOM 761 N N . ASN A 1 139 ? 7.550 22.433 -25.488 1.00 7.83 139 ASN A N 1
ATOM 762 C CA . ASN A 1 139 ? 6.601 21.644 -26.261 1.00 7.79 139 ASN A CA 1
ATOM 763 C C . ASN A 1 139 ? 7.063 21.446 -27.696 1.00 8.20 139 ASN A C 1
ATOM 764 O O . ASN A 1 139 ? 6.899 20.346 -28.252 1.00 8.68 139 ASN A O 1
ATOM 769 N N . ASN A 1 140 ? 7.638 22.492 -28.302 1.00 8.05 140 ASN A N 1
ATOM 770 C CA . ASN A 1 140 ? 8.127 22.331 -29.658 1.00 8.28 140 ASN A CA 1
ATOM 771 C C . ASN A 1 140 ? 9.278 21.319 -29.705 1.00 8.36 140 ASN A C 1
ATOM 772 O O . ASN A 1 140 ? 9.363 20.531 -30.671 1.00 8.94 140 ASN A O 1
ATOM 777 N N . ALA A 1 141 ? 10.133 21.337 -28.709 1.00 8.05 141 ALA A N 1
ATOM 778 C CA . ALA A 1 141 ? 11.240 20.382 -28.645 1.00 8.33 141 ALA A CA 1
ATOM 779 C C . ALA A 1 141 ? 10.734 18.961 -28.430 1.00 8.43 141 ALA A C 1
ATOM 780 O O . ALA A 1 141 ? 11.246 18.011 -29.055 1.00 8.75 141 ALA A O 1
ATOM 782 N N . LEU A 1 142 ? 9.741 18.766 -27.566 1.00 8.31 142 LEU A N 1
ATOM 783 C CA . LEU A 1 142 ? 9.132 17.449 -27.378 1.00 8.26 142 LEU A CA 1
ATOM 784 C C . LEU A 1 142 ? 8.517 16.945 -28.670 1.00 8.47 142 LEU A C 1
ATOM 785 O O . LEU A 1 142 ? 8.684 15.793 -29.060 1.00 9.07 142 LEU A O 1
ATOM 790 N N . ASP A 1 143 ? 7.775 17.840 -29.364 1.00 8.54 143 ASP A N 1
ATOM 791 C CA . ASP A 1 143 ? 7.151 17.466 -30.618 1.00 9.25 143 ASP A CA 1
ATOM 792 C C . ASP A 1 143 ? 8.204 17.037 -31.611 1.00 9.38 143 ASP A C 1
ATOM 793 O O . ASP A 1 143 ? 8.030 16.035 -32.352 1.00 10.66 143 ASP A O 1
ATOM 798 N N . TYR A 1 144 ? 9.295 17.780 -31.694 1.00 9.54 144 TYR A N 1
ATOM 799 C CA . TYR A 1 144 ? 10.392 17.453 -32.578 1.00 9.86 144 TYR A CA 1
ATOM 800 C C . TYR A 1 144 ? 10.960 16.108 -32.281 1.00 10.17 144 TYR A C 1
ATOM 801 O O . TYR A 1 144 ? 11.180 15.265 -33.174 1.00 10.42 144 TYR A O 1
ATOM 810 N N . LEU A 1 145 ? 11.250 15.813 -30.996 1.00 10.29 145 LEU A N 1
ATOM 811 C CA . LEU A 1 145 ? 11.823 14.507 -30.623 1.00 12.27 145 LEU A CA 1
ATOM 812 C C . LEU A 1 145 ? 10.852 13.374 -30.959 1.00 11.88 145 LEU A C 1
ATOM 813 O O . LEU A 1 145 ? 11.322 12.328 -31.502 1.00 13.70 145 LEU A O 1
ATOM 818 N N . VAL A 1 146 ? 9.573 13.531 -30.678 1.00 11.16 146 VAL A N 1
ATOM 819 C CA . VAL A 1 146 ? 8.616 12.500 -31.058 1.00 12.41 146 VAL A CA 1
ATOM 820 C C . VAL A 1 146 ? 8.709 12.206 -32.521 1.00 11.43 146 VAL A C 1
ATOM 821 O O . VAL A 1 146 ? 8.737 11.051 -32.932 1.00 12.96 146 VAL A O 1
ATOM 825 N N . SER A 1 147 ? 8.769 13.248 -33.347 1.00 10.67 147 SER A N 1
ATOM 826 C CA A SER A 1 147 ? 8.842 13.083 -34.809 0.70 10.43 147 SER A CA 1
ATOM 827 C CA B SER A 1 147 ? 8.830 13.033 -34.787 0.30 11.02 147 SER A CA 1
ATOM 828 C C . SER A 1 147 ? 10.102 12.333 -35.223 1.00 10.49 147 SER A C 1
ATOM 829 O O . SER A 1 147 ? 10.093 11.624 -36.217 1.00 11.08 147 SER A O 1
ATOM 834 N N . GLN A 1 148 ? 11.194 12.497 -34.495 1.00 10.31 148 GLN A N 1
ATOM 835 C CA . GLN A 1 148 ? 12.454 11.847 -34.893 1.00 10.23 148 GLN A CA 1
ATOM 836 C C . GLN A 1 148 ? 12.340 10.349 -34.877 1.00 9.74 148 GLN A C 1
ATOM 837 O O . GLN A 1 148 ? 13.048 9.660 -35.623 1.00 10.88 148 GLN A O 1
ATOM 843 N N . ASN A 1 149 ? 11.472 9.818 -34.008 1.00 10.28 149 ASN A N 1
ATOM 844 C CA . ASN A 1 149 ? 11.390 8.352 -33.907 1.00 9.85 149 ASN A CA 1
ATOM 845 C C . ASN A 1 149 ? 11.049 7.714 -35.262 1.00 9.71 149 ASN A C 1
ATOM 846 O O . ASN A 1 149 ? 11.415 6.565 -35.485 1.00 10.58 149 ASN A O 1
ATOM 851 N N . SER A 1 150 ? 10.292 8.437 -36.094 1.00 10.50 150 SER A N 1
ATOM 852 C CA . SER A 1 150 ? 9.837 7.924 -37.372 1.00 11.53 150 SER A CA 1
ATOM 853 C C . SER A 1 150 ? 10.496 8.608 -38.551 1.00 11.92 150 SER A C 1
ATOM 854 O O . SER A 1 150 ? 10.068 8.355 -39.679 1.00 15.41 150 SER A O 1
ATOM 857 N N . ARG A 1 151 ? 11.530 9.357 -38.347 1.00 11.68 151 ARG A N 1
ATOM 858 C CA . ARG A 1 151 ? 12.249 10.037 -39.451 1.00 11.29 151 ARG A CA 1
ATOM 859 C C . ARG A 1 151 ? 13.273 9.063 -40.016 1.00 10.68 151 ARG A C 1
ATOM 860 O O . ARG A 1 151 ? 14.192 8.629 -39.313 1.00 11.04 151 ARG A O 1
ATOM 868 N N . SER A 1 152 ? 13.157 8.743 -41.306 1.00 11.36 152 SER A N 1
ATOM 869 C CA . SER A 1 152 ? 13.985 7.678 -41.880 1.00 11.58 152 SER A CA 1
ATOM 870 C C . SER A 1 152 ? 15.424 7.962 -41.762 1.00 10.73 152 SER A C 1
ATOM 871 O O . SER A 1 152 ? 16.246 7.048 -41.633 1.00 12.54 152 SER A O 1
ATOM 874 N N . SER A 1 153 ? 15.785 9.253 -41.867 1.00 10.93 153 SER A N 1
ATOM 875 C CA . SER A 1 153 ? 17.137 9.688 -41.903 1.00 11.76 153 SER A CA 1
ATOM 876 C C . SER A 1 153 ? 17.693 10.181 -40.549 1.00 11.42 153 SER A C 1
ATOM 877 O O . SER A 1 153 ? 18.811 10.656 -40.464 1.00 13.22 153 SER A O 1
ATOM 880 N N . SER A 1 154 ? 16.951 9.958 -39.454 1.00 10.45 154 SER A N 1
ATOM 881 C CA . SER A 1 154 ? 17.420 10.387 -38.154 1.00 10.53 154 SER A CA 1
ATOM 882 C C . SER A 1 154 ? 18.305 9.334 -37.527 1.00 10.29 154 SER A C 1
ATOM 883 O O . SER A 1 154 ? 17.963 8.148 -37.524 1.00 10.82 154 SER A O 1
ATOM 886 N N . PRO A 1 155 ? 19.401 9.712 -36.864 1.00 11.26 155 PRO A N 1
ATOM 887 C CA . PRO A 1 155 ? 20.205 8.733 -36.124 1.00 12.37 155 PRO A CA 1
ATOM 888 C C . PRO A 1 155 ? 19.448 8.137 -34.956 1.00 10.87 155 PRO A C 1
ATOM 889 O O . PRO A 1 155 ? 19.861 7.074 -34.471 1.00 12.63 155 PRO A O 1
ATOM 893 N N . VAL A 1 156 ? 18.357 8.756 -34.499 1.00 9.76 156 VAL A N 1
ATOM 894 C CA . VAL A 1 156 ? 17.570 8.212 -33.376 1.00 9.51 156 VAL A CA 1
ATOM 895 C C . VAL A 1 156 ? 16.253 7.596 -33.846 1.00 9.04 156 VAL A C 1
ATOM 896 O O . VAL A 1 156 ? 15.397 7.292 -33.015 1.00 9.73 156 VAL A O 1
ATOM 900 N N . ARG A 1 157 ? 16.137 7.328 -35.144 1.00 9.23 157 ARG A N 1
ATOM 901 C CA . ARG A 1 157 ? 14.974 6.595 -35.639 1.00 9.50 157 ARG A CA 1
ATOM 902 C C . ARG A 1 157 ? 14.830 5.283 -34.853 1.00 9.56 157 ARG A C 1
ATOM 903 O O . ARG A 1 157 ? 15.798 4.532 -34.697 1.00 10.28 157 ARG A O 1
ATOM 911 N N . GLY A 1 158 ? 13.603 5.009 -34.393 1.00 9.43 158 GLY A N 1
ATOM 912 C CA . GLY A 1 158 ? 13.311 3.797 -33.672 1.00 10.22 158 GLY A CA 1
ATOM 913 C C . GLY A 1 158 ? 13.801 3.727 -32.252 1.00 9.50 158 GLY A C 1
ATOM 914 O O . GLY A 1 158 ? 13.582 2.697 -31.597 1.00 13.74 158 GLY A O 1
ATOM 915 N N . MET A 1 159 ? 14.470 4.762 -31.757 1.00 9.00 159 MET A N 1
ATOM 916 C CA . MET A 1 159 ? 15.052 4.744 -30.414 1.00 9.40 159 MET A CA 1
ATOM 917 C C . MET A 1 159 ? 14.148 5.368 -29.362 1.00 9.70 159 MET A C 1
ATOM 918 O O . MET A 1 159 ? 14.496 5.258 -28.179 1.00 12.24 159 MET A O 1
ATOM 923 N N . ILE A 1 160 ? 13.071 6.058 -29.730 1.00 9.02 160 ILE A N 1
ATOM 924 C CA . ILE A 1 160 ? 12.343 6.876 -28.796 1.00 9.61 160 ILE A CA 1
ATOM 925 C C . ILE A 1 160 ? 10.983 6.278 -28.501 1.00 9.40 160 ILE A C 1
ATOM 926 O O . ILE A 1 160 ? 10.202 6.077 -29.440 1.00 10.63 160 ILE A O 1
ATOM 931 N N . ASP A 1 161 ? 10.739 6.046 -27.226 1.00 9.75 161 ASP A N 1
ATOM 932 C CA . ASP A 1 161 ? 9.379 5.724 -26.776 1.00 9.69 161 ASP A CA 1
ATOM 933 C C . ASP A 1 161 ? 8.638 7.014 -26.605 1.00 9.25 161 ASP A C 1
ATOM 934 O O . ASP A 1 161 ? 8.879 7.776 -25.678 1.00 9.65 161 ASP A O 1
ATOM 939 N N . THR A 1 162 ? 7.743 7.312 -27.594 1.00 9.31 162 THR A N 1
ATOM 940 C CA . THR A 1 162 ? 7.106 8.616 -27.641 1.00 10.35 162 THR A CA 1
ATOM 941 C C . THR A 1 162 ? 6.155 8.855 -26.544 1.00 9.79 162 THR A C 1
ATOM 942 O O . THR A 1 162 ? 5.662 9.987 -26.370 1.00 11.24 162 THR A O 1
ATOM 946 N N . ASN A 1 163 ? 5.870 7.820 -25.696 1.00 9.37 163 ASN A N 1
ATOM 947 C CA A ASN A 1 163 ? 5.059 7.944 -24.521 0.60 10.84 163 ASN A CA 1
ATOM 948 C CA B ASN A 1 163 ? 5.053 7.981 -24.530 0.40 10.44 163 ASN A CA 1
ATOM 949 C C . ASN A 1 163 ? 5.839 8.130 -23.224 1.00 9.32 163 ASN A C 1
ATOM 950 O O . ASN A 1 163 ? 5.229 8.193 -22.141 1.00 11.30 163 ASN A O 1
ATOM 959 N N . ARG A 1 164 ? 7.161 8.228 -23.281 1.00 8.52 164 ARG A N 1
ATOM 960 C CA . ARG A 1 164 ? 8.001 8.278 -22.072 1.00 7.84 164 ARG A CA 1
ATOM 961 C C . ARG A 1 164 ? 8.978 9.477 -22.184 1.00 8.21 164 ARG A C 1
ATOM 962 O O . ARG A 1 164 ? 10.140 9.309 -22.503 1.00 9.26 164 ARG A O 1
ATOM 970 N N . LEU A 1 165 ? 8.447 10.674 -21.892 1.00 7.58 165 LEU A N 1
ATOM 971 C CA . LEU A 1 165 ? 9.162 11.916 -22.128 1.00 7.49 165 LEU A CA 1
ATOM 972 C C . LEU A 1 165 ? 9.394 12.655 -20.824 1.00 7.35 165 LEU A C 1
ATOM 973 O O . LEU A 1 165 ? 8.497 12.775 -19.986 1.00 8.01 165 LEU A O 1
ATOM 978 N N . GLY A 1 166 ? 10.590 13.215 -20.669 1.00 7.28 166 GLY A N 1
ATOM 979 C CA . GLY A 1 166 ? 10.932 14.013 -19.517 1.00 7.45 166 GLY A CA 1
ATOM 980 C C . GLY A 1 166 ? 11.528 15.360 -19.904 1.00 7.08 166 GLY A C 1
ATOM 981 O O . GLY A 1 166 ? 11.956 15.559 -21.044 1.00 7.28 166 GLY A O 1
ATOM 982 N N . VAL A 1 167 ? 11.562 16.279 -18.939 1.00 6.89 167 VAL A N 1
ATOM 983 C CA . VAL A 1 167 ? 12.133 17.623 -19.152 1.00 7.00 167 VAL A CA 1
ATOM 984 C C . VAL A 1 167 ? 12.993 18.000 -17.939 1.00 6.68 167 VAL A C 1
ATOM 985 O O . VAL A 1 167 ? 12.543 17.841 -16.802 1.00 7.74 167 VAL A O 1
ATOM 989 N N . ILE A 1 168 ? 14.158 18.554 -18.240 1.00 6.84 168 ILE A N 1
ATOM 990 C CA . ILE A 1 168 ? 15.066 19.179 -17.260 1.00 6.81 168 ILE A CA 1
ATOM 991 C C . ILE A 1 168 ? 15.215 20.616 -17.713 1.00 7.02 168 ILE A C 1
ATOM 992 O O . ILE A 1 168 ? 15.533 20.848 -18.894 1.00 7.77 168 ILE A O 1
ATOM 997 N N . GLY A 1 169 ? 15.004 21.588 -16.831 1.00 6.71 169 GLY A N 1
ATOM 998 C CA . GLY A 1 169 ? 15.039 22.981 -17.309 1.00 7.08 169 GLY A CA 1
ATOM 999 C C . GLY A 1 169 ? 15.542 23.919 -16.242 1.00 7.15 169 GLY A C 1
ATOM 1000 O O . GLY A 1 169 ? 15.101 23.838 -15.094 1.00 7.38 169 GLY A O 1
ATOM 1001 N N . TRP A 1 170 ? 16.392 24.847 -16.665 1.00 7.24 170 TRP A N 1
ATOM 1002 C CA . TRP A 1 170 ? 17.060 25.799 -15.772 1.00 7.22 170 TRP A CA 1
ATOM 1003 C C . TRP A 1 170 ? 16.454 27.171 -15.843 1.00 7.46 170 TRP A C 1
ATOM 1004 O O . TRP A 1 170 ? 16.211 27.706 -16.932 1.00 7.82 170 TRP A O 1
ATOM 1015 N N . SER A 1 171 ? 16.256 27.795 -14.664 1.00 7.48 171 SER A N 1
ATOM 1016 C CA . SER A 1 171 ? 16.033 29.255 -14.608 1.00 7.72 171 SER A CA 1
ATOM 1017 C C . SER A 1 171 ? 14.660 29.570 -15.203 1.00 7.83 171 SER A C 1
ATOM 1018 O O . SER A 1 171 ? 13.666 28.946 -14.778 1.00 8.17 171 SER A O 1
ATOM 1021 N N . MET A 1 172 ? 14.528 30.448 -16.205 1.00 7.98 172 MET A N 1
ATOM 1022 C CA A MET A 1 172 ? 13.207 30.612 -16.831 0.70 8.43 172 MET A CA 1
ATOM 1023 C CA B MET A 1 172 ? 13.234 30.634 -16.849 0.30 8.46 172 MET A CA 1
ATOM 1024 C C . MET A 1 172 ? 12.710 29.309 -17.484 1.00 7.73 172 MET A C 1
ATOM 1025 O O . MET A 1 172 ? 11.539 29.066 -17.598 1.00 8.05 172 MET A O 1
ATOM 1034 N N . GLY A 1 173 ? 13.714 28.485 -17.930 1.00 7.49 173 GLY A N 1
ATOM 1035 C CA . GLY A 1 173 ? 13.399 27.155 -18.432 1.00 7.44 173 GLY A CA 1
ATOM 1036 C C . GLY A 1 173 ? 12.864 26.219 -17.338 1.00 7.29 173 GLY A C 1
ATOM 1037 O O . GLY A 1 173 ? 12.153 25.268 -17.658 1.00 7.79 173 GLY A O 1
ATOM 1038 N N . GLY A 1 174 ? 13.200 26.480 -16.085 1.00 7.42 174 GLY A N 1
ATOM 1039 C CA . GLY A 1 174 ? 12.662 25.758 -14.953 1.00 7.96 174 GLY A CA 1
ATOM 1040 C C . GLY A 1 174 ? 11.215 26.159 -14.672 1.00 7.71 174 GLY A C 1
ATOM 1041 O O . GLY A 1 174 ? 10.369 25.311 -14.391 1.00 8.22 174 GLY A O 1
ATOM 1042 N N . GLY A 1 175 ? 10.917 27.468 -14.783 1.00 8.00 175 GLY A N 1
ATOM 1043 C CA . GLY A 1 175 ? 9.509 27.883 -14.779 1.00 7.85 175 GLY A CA 1
ATOM 1044 C C . GLY A 1 175 ? 8.751 27.225 -15.942 1.00 8.01 175 GLY A C 1
ATOM 1045 O O . GLY A 1 175 ? 7.662 26.699 -15.776 1.00 8.21 175 GLY A O 1
ATOM 1046 N N . GLY A 1 176 ? 9.377 27.210 -17.129 1.00 7.68 176 GLY A N 1
ATOM 1047 C CA . GLY A 1 176 ? 8.779 26.521 -18.273 1.00 7.53 176 GLY A CA 1
ATOM 1048 C C . GLY A 1 176 ? 8.530 25.051 -18.012 1.00 7.46 176 GLY A C 1
ATOM 1049 O O . GLY A 1 176 ? 7.511 24.497 -18.431 1.00 7.80 176 GLY A O 1
ATOM 1050 N N . THR A 1 177 ? 9.475 24.398 -17.316 1.00 7.41 177 THR A N 1
ATOM 1051 C CA . THR A 1 177 ? 9.345 22.969 -16.999 1.00 7.52 177 THR A CA 1
ATOM 1052 C C . THR A 1 177 ? 8.144 22.716 -16.118 1.00 7.34 177 THR A C 1
ATOM 1053 O O . THR A 1 177 ? 7.404 21.749 -16.339 1.00 8.13 177 THR A O 1
ATOM 1057 N N . LEU A 1 178 ? 7.931 23.561 -15.090 1.00 7.59 178 LEU A N 1
ATOM 1058 C CA . LEU A 1 178 ? 6.769 23.418 -14.252 1.00 7.80 178 LEU A CA 1
ATOM 1059 C C . LEU A 1 178 ? 5.465 23.657 -15.035 1.00 7.88 178 LEU A C 1
ATOM 1060 O O . LEU A 1 178 ? 4.485 22.954 -14.835 1.00 8.55 178 LEU A O 1
ATOM 1065 N N . ARG A 1 179 ? 5.481 24.639 -15.931 1.00 7.57 179 ARG A N 1
ATOM 1066 C CA . ARG A 1 179 ? 4.332 24.862 -16.805 1.00 8.09 179 ARG A CA 1
ATOM 1067 C C . ARG A 1 179 ? 4.025 23.617 -17.621 1.00 7.99 179 ARG A C 1
ATOM 1068 O O . ARG A 1 179 ? 2.874 23.141 -17.654 1.00 9.55 179 ARG A O 1
ATOM 1076 N N . VAL A 1 180 ? 5.037 23.043 -18.272 1.00 7.52 180 VAL A N 1
ATOM 1077 C CA . VAL A 1 180 ? 4.782 21.842 -19.087 1.00 8.13 180 VAL A CA 1
ATOM 1078 C C . VAL A 1 180 ? 4.405 20.662 -18.199 1.00 7.85 180 VAL A C 1
ATOM 1079 O O . VAL A 1 180 ? 3.560 19.846 -18.572 1.00 8.52 180 VAL A O 1
ATOM 1083 N N . ALA A 1 181 ? 4.985 20.538 -16.999 1.00 8.23 181 ALA A N 1
ATOM 1084 C CA . ALA A 1 181 ? 4.597 19.445 -16.109 1.00 8.41 181 ALA A CA 1
ATOM 1085 C C . ALA A 1 181 ? 3.153 19.451 -15.770 1.00 8.65 181 ALA A C 1
ATOM 1086 O O . ALA A 1 181 ? 2.529 18.407 -15.535 1.00 9.65 181 ALA A O 1
ATOM 1088 N N . SER A 1 182 ? 2.540 20.650 -15.728 1.00 8.72 182 SER A N 1
ATOM 1089 C CA . SER A 1 182 ? 1.108 20.769 -15.445 1.00 9.49 182 SER A CA 1
ATOM 1090 C C . SER A 1 182 ? 0.193 20.357 -16.633 1.00 9.00 182 SER A C 1
ATOM 1091 O O . SER A 1 182 ? -0.970 20.172 -16.445 1.00 10.81 182 SER A O 1
ATOM 1094 N N . GLU A 1 183 ? 0.780 20.220 -17.830 1.00 8.84 183 GLU A N 1
ATOM 1095 C CA . GLU A 1 183 ? -0.025 19.943 -19.012 1.00 8.42 183 GLU A CA 1
ATOM 1096 C C . GLU A 1 183 ? -0.299 18.482 -19.249 1.00 8.68 183 GLU A C 1
ATOM 1097 O O . GLU A 1 183 ? -1.187 18.147 -20.039 1.00 9.72 183 GLU A O 1
ATOM 1103 N N . GLY A 1 184 ? 0.410 17.579 -18.589 1.00 8.52 184 GLY A N 1
ATOM 1104 C CA . GLY A 1 184 ? 0.001 16.172 -18.563 1.00 8.95 184 GLY A CA 1
ATOM 1105 C C . GLY A 1 184 ? 0.594 15.241 -19.585 1.00 8.33 184 GLY A C 1
ATOM 1106 O O . GLY A 1 184 ? 0.194 14.085 -19.575 1.00 10.37 184 GLY A O 1
ATOM 1107 N N . ARG A 1 185 ? 1.494 15.695 -20.454 1.00 8.19 185 ARG A N 1
ATOM 1108 C CA . ARG A 1 185 ? 2.181 14.804 -21.380 1.00 7.74 185 ARG A CA 1
ATOM 1109 C C . ARG A 1 185 ? 3.439 14.226 -20.752 1.00 7.81 185 ARG A C 1
ATOM 1110 O O . ARG A 1 185 ? 3.656 13.000 -20.815 1.00 8.95 185 ARG A O 1
ATOM 1118 N N . ILE A 1 186 ? 4.305 15.042 -20.183 1.00 7.73 186 ILE A N 1
ATOM 1119 C CA . ILE A 1 186 ? 5.560 14.524 -19.686 1.00 7.64 186 ILE A CA 1
ATOM 1120 C C . ILE A 1 186 ? 5.382 13.703 -18.471 1.00 7.76 186 ILE A C 1
ATOM 1121 O O . ILE A 1 186 ? 4.463 13.914 -17.668 1.00 8.29 186 ILE A O 1
ATOM 1126 N N . LYS A 1 187 ? 6.275 12.714 -18.302 1.00 7.49 187 LYS A N 1
ATOM 1127 C CA . LYS A 1 187 ? 6.246 11.745 -17.239 1.00 8.64 187 LYS A CA 1
ATOM 1128 C C . LYS A 1 187 ? 7.294 12.007 -16.169 1.00 7.70 187 LYS A C 1
ATOM 1129 O O . LYS A 1 187 ? 7.351 11.262 -15.178 1.00 8.97 187 LYS A O 1
ATOM 1135 N N . ALA A 1 188 ? 8.136 13.029 -16.308 1.00 7.72 188 ALA A N 1
ATOM 1136 C CA . ALA A 1 188 ? 9.113 13.378 -15.297 1.00 8.13 188 ALA A CA 1
ATOM 1137 C C . ALA A 1 188 ? 9.555 14.816 -15.557 1.00 7.30 188 ALA A C 1
ATOM 1138 O O . ALA A 1 188 ? 9.757 15.202 -16.713 1.00 8.08 188 ALA A O 1
ATOM 1140 N N . ALA A 1 189 ? 9.764 15.565 -14.478 1.00 7.68 189 ALA A N 1
ATOM 1141 C CA . ALA A 1 189 ? 10.175 16.963 -14.562 1.00 7.42 189 ALA A CA 1
ATOM 1142 C C . ALA A 1 189 ? 11.252 17.245 -13.544 1.00 7.67 189 ALA A C 1
ATOM 1143 O O . ALA A 1 189 ? 11.077 16.892 -12.365 1.00 8.44 189 ALA A O 1
ATOM 1145 N N . ILE A 1 190 ? 12.300 17.921 -13.980 1.00 7.26 190 ILE A N 1
ATOM 1146 C CA . ILE A 1 190 ? 13.411 18.336 -13.071 1.00 7.35 190 ILE A CA 1
ATOM 1147 C C . ILE A 1 190 ? 13.721 19.800 -13.345 1.00 7.32 190 ILE A C 1
ATOM 1148 O O . ILE A 1 190 ? 14.581 20.166 -14.156 1.00 7.86 190 ILE A O 1
ATOM 1153 N N . PRO A 1 191 ? 13.052 20.721 -12.604 1.00 7.52 191 PRO A N 1
ATOM 1154 C CA . PRO A 1 191 ? 13.426 22.147 -12.642 1.00 7.51 191 PRO A CA 1
ATOM 1155 C C . PRO A 1 191 ? 14.734 22.344 -11.864 1.00 7.58 191 PRO A C 1
ATOM 1156 O O . PRO A 1 191 ? 14.894 21.868 -10.743 1.00 8.99 191 PRO A O 1
ATOM 1160 N N . LEU A 1 192 ? 15.656 23.084 -12.505 1.00 7.41 192 LEU A N 1
ATOM 1161 C CA . LEU A 1 192 ? 16.969 23.452 -11.972 1.00 7.70 192 LEU A CA 1
ATOM 1162 C C . LEU A 1 192 ? 16.955 24.939 -11.633 1.00 7.60 192 LEU A C 1
ATOM 1163 O O . LEU A 1 192 ? 16.783 25.770 -12.534 1.00 7.96 192 LEU A O 1
ATOM 1168 N N . ALA A 1 193 ? 17.067 25.301 -10.338 1.00 7.73 193 ALA A N 1
ATOM 1169 C CA . ALA A 1 193 ? 17.080 26.699 -9.953 1.00 7.70 193 ALA A CA 1
ATOM 1170 C C . ALA A 1 193 ? 15.922 27.444 -10.664 1.00 7.67 193 ALA A C 1
ATOM 1171 O O . ALA A 1 193 ? 16.116 28.484 -11.317 1.00 8.39 193 ALA A O 1
ATOM 1173 N N . PRO A 1 194 ? 14.691 26.927 -10.562 1.00 7.91 194 PRO A N 1
ATOM 1174 C CA . PRO A 1 194 ? 13.623 27.513 -11.348 1.00 7.95 194 PRO A CA 1
ATOM 1175 C C . PRO A 1 194 ? 13.314 28.941 -10.941 1.00 7.56 194 PRO A C 1
ATOM 1176 O O . PRO A 1 194 ? 13.403 29.321 -9.786 1.00 8.37 194 PRO A O 1
ATOM 1180 N N . TRP A 1 195 ? 12.844 29.688 -11.956 1.00 7.90 195 TRP A N 1
ATOM 1181 C CA . TRP A 1 195 ? 12.381 31.051 -11.794 1.00 8.02 195 TRP A CA 1
ATOM 1182 C C . TRP A 1 195 ? 11.006 31.165 -12.441 1.00 8.11 195 TRP A C 1
ATOM 1183 O O . TRP A 1 195 ? 10.835 30.725 -13.586 1.00 8.08 195 TRP A O 1
ATOM 1194 N N . ASP A 1 196 ? 10.056 31.764 -11.742 1.00 8.23 196 ASP A N 1
ATOM 1195 C CA . ASP A 1 196 ? 8.819 32.137 -12.352 1.00 8.48 196 ASP A CA 1
ATOM 1196 C C . ASP A 1 196 ? 8.127 33.191 -11.487 1.00 8.77 196 ASP A C 1
ATOM 1197 O O . ASP A 1 196 ? 8.625 33.539 -10.408 1.00 10.16 196 ASP A O 1
ATOM 1202 N N . THR A 1 197 ? 7.011 33.715 -11.971 1.00 9.66 197 THR A N 1
ATOM 1203 C CA . THR A 1 197 ? 6.272 34.766 -11.306 1.00 10.40 197 THR A CA 1
ATOM 1204 C C . THR A 1 197 ? 5.102 34.256 -10.476 1.00 10.60 197 THR A C 1
ATOM 1205 O O . THR A 1 197 ? 4.425 35.050 -9.844 1.00 13.79 197 THR A O 1
ATOM 1209 N N . THR A 1 198 ? 4.875 32.944 -10.489 1.00 10.46 198 THR A N 1
ATOM 1210 C CA . THR A 1 198 ? 3.708 32.349 -9.868 1.00 10.91 198 THR A CA 1
ATOM 1211 C C . THR A 1 198 ? 3.990 30.920 -9.554 1.00 9.96 198 THR A C 1
ATOM 1212 O O . THR A 1 198 ? 4.766 30.266 -10.256 1.00 10.33 198 THR A O 1
ATOM 1216 N N . SER A 1 199 ? 3.306 30.385 -8.526 1.00 10.83 199 SER A N 1
ATOM 1217 C CA A SER A 1 199 ? 3.286 28.937 -8.295 0.30 10.21 199 SER A CA 1
ATOM 1218 C CA B SER A 1 199 ? 3.256 28.956 -8.225 0.70 10.44 199 SER A CA 1
ATOM 1219 C C . SER A 1 199 ? 2.068 28.256 -8.891 1.00 9.64 199 SER A C 1
ATOM 1220 O O . SER A 1 199 ? 1.854 27.068 -8.624 1.00 10.37 199 SER A O 1
ATOM 1225 N N . TYR A 1 200 ? 1.303 28.969 -9.708 1.00 9.00 200 TYR A N 1
ATOM 1226 C CA . TYR A 1 200 ? 0.082 28.403 -10.271 1.00 9.41 200 TYR A CA 1
ATOM 1227 C C . TYR A 1 200 ? 0.328 27.069 -10.948 1.00 9.20 200 TYR A C 1
ATOM 1228 O O . TYR A 1 200 ? -0.488 26.138 -10.831 1.00 9.41 200 TYR A O 1
ATOM 1237 N N . TYR A 1 201 ? 1.377 26.976 -11.751 1.00 8.68 201 TYR A N 1
ATOM 1238 C CA . TYR A 1 201 ? 1.655 25.768 -12.517 1.00 8.78 201 TYR A CA 1
ATOM 1239 C C . TYR A 1 201 ? 2.236 24.659 -11.655 1.00 8.47 201 TYR A C 1
ATOM 1240 O O . TYR A 1 201 ? 1.825 23.507 -11.796 1.00 8.98 201 TYR A O 1
ATOM 1249 N N . ALA A 1 202 ? 3.167 25.006 -10.773 1.00 8.88 202 ALA A N 1
ATOM 1250 C CA . ALA A 1 202 ? 3.654 24.032 -9.800 1.00 9.51 202 ALA A CA 1
ATOM 1251 C C . ALA A 1 202 ? 2.492 23.356 -9.080 1.00 9.53 202 ALA A C 1
ATOM 1252 O O . ALA A 1 202 ? 2.476 22.140 -8.857 1.00 10.36 202 ALA A O 1
ATOM 1254 N N . SER A 1 203 ? 1.473 24.152 -8.704 1.00 9.87 203 SER A N 1
ATOM 1255 C CA A SER A 1 203 ? 0.364 23.589 -7.942 0.50 10.38 203 SER A CA 1
ATOM 1256 C CA B SER A 1 203 ? 0.299 23.626 -7.973 0.50 10.62 203 SER A CA 1
ATOM 1257 C C . SER A 1 203 ? -0.468 22.592 -8.723 1.00 10.18 203 SER A C 1
ATOM 1258 O O . SER A 1 203 ? -1.284 21.919 -8.122 1.00 12.34 203 SER A O 1
ATOM 1263 N N . ARG A 1 204 ? -0.282 22.546 -10.050 1.00 9.65 204 ARG A N 1
ATOM 1264 C CA . ARG A 1 204 ? -1.018 21.702 -10.949 1.00 9.93 204 ARG A CA 1
ATOM 1265 C C . ARG A 1 204 ? -0.105 20.645 -11.613 1.00 9.72 204 ARG A C 1
ATOM 1266 O O . ARG A 1 204 ? -0.511 20.015 -12.594 1.00 10.32 204 ARG A O 1
ATOM 1274 N N . SER A 1 205 ? 1.109 20.430 -11.094 1.00 9.55 205 SER A N 1
ATOM 1275 C CA . SER A 1 205 ? 1.980 19.461 -11.755 1.00 9.69 205 SER A CA 1
ATOM 1276 C C . SER A 1 205 ? 1.287 18.107 -11.840 1.00 9.52 205 SER A C 1
ATOM 1277 O O . SER A 1 205 ? 0.774 17.592 -10.847 1.00 11.35 205 SER A O 1
ATOM 1280 N N . GLN A 1 206 ? 1.380 17.500 -13.031 1.00 9.47 206 GLN A N 1
ATOM 1281 C CA . GLN A 1 206 ? 0.834 16.173 -13.319 1.00 9.79 206 GLN A CA 1
ATOM 1282 C C . GLN A 1 206 ? 1.950 15.124 -13.418 1.00 10.55 206 GLN A C 1
ATOM 1283 O O . GLN A 1 206 ? 1.645 13.977 -13.748 1.00 15.17 206 GLN A O 1
ATOM 1289 N N . ALA A 1 207 ? 3.175 15.480 -13.199 1.00 9.99 207 ALA A N 1
ATOM 1290 C CA . ALA A 1 207 ? 4.320 14.588 -13.369 1.00 10.38 207 ALA A CA 1
ATOM 1291 C C . ALA A 1 207 ? 5.168 14.564 -12.127 1.00 9.38 207 ALA A C 1
ATOM 1292 O O . ALA A 1 207 ? 5.321 15.591 -11.463 1.00 10.22 207 ALA A O 1
ATOM 1294 N N . PRO A 1 208 ? 5.802 13.429 -11.840 1.00 9.45 208 PRO A N 1
ATOM 1295 C CA . PRO A 1 208 ? 6.813 13.393 -10.771 1.00 9.20 208 PRO A CA 1
ATOM 1296 C C . PRO A 1 208 ? 7.832 14.491 -10.934 1.00 8.70 208 PRO A C 1
ATOM 1297 O O . PRO A 1 208 ? 8.492 14.578 -12.000 1.00 8.84 208 PRO A O 1
ATOM 1301 N N . THR A 1 209 ? 8.016 15.313 -9.893 1.00 8.28 209 THR A N 1
ATOM 1302 C CA . THR A 1 209 ? 8.806 16.556 -9.991 1.00 8.20 209 THR A CA 1
ATOM 1303 C C . THR A 1 209 ? 9.885 16.569 -8.902 1.00 8.30 209 THR A C 1
ATOM 1304 O O . THR A 1 209 ? 9.554 16.507 -7.725 1.00 8.99 209 THR A O 1
ATOM 1308 N N . LEU A 1 210 ? 11.128 16.682 -9.353 1.00 8.00 210 LEU A N 1
ATOM 1309 C CA . LEU A 1 210 ? 12.292 16.875 -8.520 1.00 8.08 210 LEU A CA 1
ATOM 1310 C C . LEU A 1 210 ? 12.848 18.269 -8.774 1.00 7.46 210 LEU A C 1
ATOM 1311 O O . LEU A 1 210 ? 13.247 18.570 -9.905 1.00 8.38 210 LEU A O 1
ATOM 1316 N N . ILE A 1 211 ? 12.832 19.122 -7.757 1.00 8.08 211 ILE A N 1
ATOM 1317 C CA . ILE A 1 211 ? 13.392 20.472 -7.872 1.00 7.86 211 ILE A CA 1
ATOM 1318 C C . ILE A 1 211 ? 14.771 20.502 -7.240 1.00 8.02 211 ILE A C 1
ATOM 1319 O O . ILE A 1 211 ? 14.913 20.168 -6.058 1.00 9.20 211 ILE A O 1
ATOM 1324 N N . PHE A 1 212 ? 15.778 20.914 -8.037 1.00 8.08 212 PHE A N 1
ATOM 1325 C CA . PHE A 1 212 ? 17.069 21.280 -7.480 1.00 8.83 212 PHE A CA 1
ATOM 1326 C C . PHE A 1 212 ? 17.077 22.777 -7.203 1.00 8.49 212 PHE A C 1
ATOM 1327 O O . PHE A 1 212 ? 16.849 23.584 -8.111 1.00 9.77 212 PHE A O 1
ATOM 1335 N N . ALA A 1 213 ? 17.337 23.112 -5.954 1.00 8.66 213 ALA A N 1
ATOM 1336 C CA . ALA A 1 213 ? 17.469 24.488 -5.489 1.00 8.49 213 ALA A CA 1
ATOM 1337 C C . ALA A 1 213 ? 18.914 24.782 -5.214 1.00 8.85 213 ALA A C 1
ATOM 1338 O O . ALA A 1 213 ? 19.665 23.878 -4.827 1.00 9.89 213 ALA A O 1
ATOM 1340 N N . CYS A 1 214 ? 19.306 26.049 -5.349 1.00 8.44 214 CYS A N 1
ATOM 1341 C CA . CYS A 1 214 ? 20.689 26.445 -5.167 1.00 8.75 214 CYS A CA 1
ATOM 1342 C C . CYS A 1 214 ? 20.724 27.394 -3.988 1.00 9.26 214 CYS A C 1
ATOM 1343 O O . CYS A 1 214 ? 20.188 28.496 -4.044 1.00 9.31 214 CYS A O 1
ATOM 1346 N N . GLU A 1 215 ? 21.360 26.957 -2.888 1.00 9.84 215 GLU A N 1
ATOM 1347 C CA . GLU A 1 215 ? 21.209 27.645 -1.595 1.00 10.75 215 GLU A CA 1
ATOM 1348 C C . GLU A 1 215 ? 21.464 29.135 -1.688 1.00 10.73 215 GLU A C 1
ATOM 1349 O O . GLU A 1 215 ? 20.740 29.914 -1.045 1.00 12.03 215 GLU A O 1
ATOM 1355 N N . SER A 1 216 ? 22.533 29.520 -2.375 1.00 10.37 216 SER A N 1
ATOM 1356 C CA . SER A 1 216 ? 22.997 30.871 -2.399 1.00 12.05 216 SER A CA 1
ATOM 1357 C C . SER A 1 216 ? 22.549 31.610 -3.678 1.00 11.91 216 SER A C 1
ATOM 1358 O O . SER A 1 216 ? 23.135 32.635 -4.009 1.00 16.82 216 SER A O 1
ATOM 1361 N N . ASP A 1 217 ? 21.522 31.166 -4.337 1.00 9.99 217 ASP A N 1
ATOM 1362 C CA . ASP A 1 217 ? 21.062 31.752 -5.599 1.00 9.84 217 ASP A CA 1
ATOM 1363 C C . ASP A 1 217 ? 20.575 33.196 -5.387 1.00 10.11 217 ASP A C 1
ATOM 1364 O O . ASP A 1 217 ? 19.678 33.419 -4.563 1.00 11.92 217 ASP A O 1
ATOM 1369 N N . VAL A 1 218 ? 21.162 34.132 -6.130 1.00 10.52 218 VAL A N 1
ATOM 1370 C CA . VAL A 1 218 ? 20.730 35.546 -6.073 1.00 10.60 218 VAL A CA 1
ATOM 1371 C C . VAL A 1 218 ? 19.871 35.920 -7.247 1.00 10.48 218 VAL A C 1
ATOM 1372 O O . VAL A 1 218 ? 19.393 37.055 -7.303 1.00 13.44 218 VAL A O 1
ATOM 1376 N N . ILE A 1 219 ? 19.668 35.030 -8.213 1.00 9.46 219 ILE A N 1
ATOM 1377 C CA . ILE A 1 219 ? 18.874 35.308 -9.402 1.00 9.39 219 ILE A CA 1
ATOM 1378 C C . ILE A 1 219 ? 17.425 34.826 -9.186 1.00 9.24 219 ILE A C 1
ATOM 1379 O O . ILE A 1 219 ? 16.453 35.541 -9.468 1.00 9.61 219 ILE A O 1
ATOM 1384 N N . ALA A 1 220 ? 17.282 33.585 -8.699 1.00 9.00 220 ALA A N 1
ATOM 1385 C CA . ALA A 1 220 ? 15.999 32.982 -8.351 1.00 9.32 220 ALA A CA 1
ATOM 1386 C C . ALA A 1 220 ? 16.099 32.514 -6.902 1.00 8.76 220 ALA A C 1
ATOM 1387 O O . ALA A 1 220 ? 16.189 31.317 -6.599 1.00 9.36 220 ALA A O 1
ATOM 1389 N N . PRO A 1 221 ? 16.124 33.469 -5.952 1.00 9.48 221 PRO A N 1
ATOM 1390 C CA . PRO A 1 221 ? 16.351 33.047 -4.550 1.00 9.71 221 PRO A CA 1
ATOM 1391 C C . PRO A 1 221 ? 15.381 31.981 -4.145 1.00 9.30 221 PRO A C 1
ATOM 1392 O O . PRO A 1 221 ? 14.183 32.025 -4.452 1.00 9.54 221 PRO A O 1
ATOM 1396 N N . VAL A 1 222 ? 15.914 30.992 -3.393 1.00 9.34 222 VAL A N 1
ATOM 1397 C CA . VAL A 1 222 ? 15.127 29.812 -3.030 1.00 9.18 222 VAL A CA 1
ATOM 1398 C C . VAL A 1 222 ? 13.813 30.173 -2.352 1.00 9.01 222 VAL A C 1
ATOM 1399 O O . VAL A 1 222 ? 12.777 29.580 -2.633 1.00 9.70 222 VAL A O 1
ATOM 1403 N N . LEU A 1 223 ? 13.856 31.111 -1.393 1.00 10.19 223 LEU A N 1
ATOM 1404 C CA . LEU A 1 223 ? 12.654 31.451 -0.674 1.00 10.79 223 LEU A CA 1
ATOM 1405 C C . LEU A 1 223 ? 11.559 32.089 -1.544 1.00 9.54 223 LEU A C 1
ATOM 1406 O O . LEU A 1 223 ? 10.406 32.083 -1.141 1.00 11.66 223 LEU A O 1
ATOM 1411 N N . GLN A 1 224 ? 11.922 32.665 -2.677 1.00 9.98 224 GLN A N 1
ATOM 1412 C CA . GLN A 1 224 ? 10.945 33.277 -3.561 1.00 10.68 224 GLN A CA 1
ATOM 1413 C C . GLN A 1 224 ? 10.519 32.387 -4.744 1.00 9.60 224 GLN A C 1
ATOM 1414 O O . GLN A 1 224 ? 9.519 32.673 -5.367 1.00 10.79 224 GLN A O 1
ATOM 1420 N N . HIS A 1 225 ? 11.307 31.340 -5.018 1.00 8.98 225 HIS A N 1
ATOM 1421 C CA . HIS A 1 225 ? 11.093 30.549 -6.247 1.00 8.88 225 HIS A CA 1
ATOM 1422 C C . HIS A 1 225 ? 11.087 29.049 -5.868 1.00 8.53 225 HIS A C 1
ATOM 1423 O O . HIS A 1 225 ? 10.041 28.515 -5.548 1.00 8.73 225 HIS A O 1
ATOM 1430 N N . ALA A 1 226 ? 12.243 28.382 -5.871 1.00 8.59 226 ALA A N 1
ATOM 1431 C CA . ALA A 1 226 ? 12.220 26.927 -5.717 1.00 8.57 226 ALA A CA 1
ATOM 1432 C C . ALA A 1 226 ? 11.468 26.404 -4.533 1.00 8.39 226 ALA A C 1
ATOM 1433 O O . ALA A 1 226 ? 10.745 25.411 -4.650 1.00 9.25 226 ALA A O 1
ATOM 1435 N N . SER A 1 227 ? 11.620 27.024 -3.347 1.00 8.70 227 SER A N 1
ATOM 1436 C CA . SER A 1 227 ? 10.940 26.517 -2.162 1.00 9.54 227 SER A CA 1
ATOM 1437 C C . SER A 1 227 ? 9.421 26.645 -2.231 1.00 9.70 227 SER A C 1
ATOM 1438 O O . SER A 1 227 ? 8.706 25.637 -2.079 1.00 9.73 227 SER A O 1
ATOM 1441 N N . PRO A 1 228 ? 8.846 27.847 -2.506 1.00 9.61 228 PRO A N 1
ATOM 1442 C CA . PRO A 1 228 ? 7.410 27.890 -2.622 1.00 10.03 228 PRO A CA 1
ATOM 1443 C C . PRO A 1 228 ? 6.845 27.044 -3.770 1.00 9.38 228 PRO A C 1
ATOM 1444 O O . PRO A 1 228 ? 5.771 26.500 -3.689 1.00 9.97 228 PRO A O 1
ATOM 1448 N N . PHE A 1 229 ? 7.639 26.945 -4.878 1.00 9.20 229 PHE A N 1
ATOM 1449 C CA . PHE A 1 229 ? 7.164 26.046 -5.955 1.00 9.03 229 PHE A CA 1
ATOM 1450 C C . PHE A 1 229 ? 7.037 24.640 -5.460 1.00 8.61 229 PHE A C 1
ATOM 1451 O O . PHE A 1 229 ? 6.044 23.983 -5.706 1.00 9.73 229 PHE A O 1
ATOM 1459 N N . TYR A 1 230 ? 8.077 24.122 -4.789 1.00 8.86 230 TYR A N 1
ATOM 1460 C CA . TYR A 1 230 ? 7.997 22.770 -4.258 1.00 9.11 230 TYR A CA 1
ATOM 1461 C C . TYR A 1 230 ? 6.826 22.634 -3.291 1.00 9.44 230 TYR A C 1
ATOM 1462 O O . TYR A 1 230 ? 6.063 21.654 -3.356 1.00 9.69 230 TYR A O 1
ATOM 1471 N N . ASN A 1 231 ? 6.670 23.613 -2.396 1.00 9.56 231 ASN A N 1
ATOM 1472 C CA . ASN A 1 231 ? 5.631 23.501 -1.388 1.00 10.26 231 ASN A CA 1
ATOM 1473 C C . ASN A 1 231 ? 4.247 23.502 -1.976 1.00 10.64 231 ASN A C 1
ATOM 1474 O O . ASN A 1 231 ? 3.306 23.071 -1.313 1.00 12.62 231 ASN A O 1
ATOM 1479 N N . SER A 1 232 ? 4.096 24.036 -3.194 1.00 10.06 232 SER A N 1
ATOM 1480 C CA A SER A 1 232 ? 2.775 24.074 -3.878 0.50 10.34 232 SER A CA 1
ATOM 1481 C CA B SER A 1 232 ? 2.787 24.071 -3.905 0.50 10.40 232 SER A CA 1
ATOM 1482 C C . SER A 1 232 ? 2.470 22.766 -4.638 1.00 9.88 232 SER A C 1
ATOM 1483 O O . SER A 1 232 ? 1.337 22.592 -5.060 1.00 10.82 232 SER A O 1
ATOM 1488 N N . LEU A 1 233 ? 3.450 21.899 -4.857 1.00 9.61 233 LEU A N 1
ATOM 1489 C CA . LEU A 1 233 ? 3.224 20.712 -5.676 1.00 9.98 233 LEU A CA 1
ATOM 1490 C C . LEU A 1 233 ? 2.126 19.856 -5.062 1.00 10.90 233 LEU A C 1
ATOM 1491 O O . LEU A 1 233 ? 2.059 19.693 -3.836 1.00 12.24 233 LEU A O 1
ATOM 1496 N N . PRO A 1 234 ? 1.287 19.212 -5.886 1.00 11.33 234 PRO A N 1
ATOM 1497 C CA . PRO A 1 234 ? 0.248 18.323 -5.349 1.00 12.16 234 PRO A CA 1
ATOM 1498 C C . PRO A 1 234 ? 0.825 17.165 -4.573 1.00 12.09 234 PRO A C 1
ATOM 1499 O O . PRO A 1 234 ? 1.930 16.709 -4.748 1.00 12.89 234 PRO A O 1
ATOM 1503 N N . SER A 1 235 ? -0.074 16.605 -3.705 1.00 14.44 235 SER A N 1
ATOM 1504 C CA . SER A 1 235 ? 0.262 15.409 -2.969 1.00 15.82 235 SER A CA 1
ATOM 1505 C C . SER A 1 235 ? 0.271 14.157 -3.812 1.00 16.50 235 SER A C 1
ATOM 1506 O O . SER A 1 235 ? 0.774 13.154 -3.358 1.00 22.02 235 SER A O 1
ATOM 1509 N N . SER A 1 236 ? -0.379 14.193 -4.992 1.00 17.46 236 SER A N 1
ATOM 1510 C CA . SER A 1 236 ? -0.658 13.057 -5.807 1.00 21.96 236 SER A CA 1
ATOM 1511 C C . SER A 1 236 ? 0.509 12.666 -6.754 1.00 19.36 236 SER A C 1
ATOM 1512 O O . SER A 1 236 ? 0.329 11.700 -7.369 1.00 26.56 236 SER A O 1
ATOM 1515 N N . ILE A 1 237 ? 1.606 13.370 -6.703 1.00 14.19 237 ILE A N 1
ATOM 1516 C CA . ILE A 1 237 ? 2.770 13.030 -7.501 1.00 12.95 237 ILE A CA 1
ATOM 1517 C C . ILE A 1 237 ? 3.937 12.649 -6.580 1.00 11.40 237 ILE A C 1
ATOM 1518 O O . ILE A 1 237 ? 4.052 13.215 -5.472 1.00 12.61 237 ILE A O 1
ATOM 1523 N N . ASP A 1 238 ? 4.848 11.834 -7.070 1.00 11.25 238 ASP A N 1
ATOM 1524 C CA . ASP A 1 238 ? 6.132 11.734 -6.431 1.00 10.94 238 ASP A CA 1
ATOM 1525 C C . ASP A 1 238 ? 6.852 13.075 -6.548 1.00 9.85 238 ASP A C 1
ATOM 1526 O O . ASP A 1 238 ? 6.891 13.647 -7.632 1.00 9.87 238 ASP A O 1
ATOM 1531 N N . LYS A 1 239 ? 7.494 13.519 -5.464 1.00 10.21 239 LYS A N 1
ATOM 1532 C CA . LYS A 1 239 ? 8.150 14.813 -5.500 1.00 9.72 239 LYS A CA 1
ATOM 1533 C C . LYS A 1 239 ? 9.355 14.793 -4.559 1.00 9.52 239 LYS A C 1
ATOM 1534 O O . LYS A 1 239 ? 9.430 14.040 -3.578 1.00 10.56 239 LYS A O 1
ATOM 1540 N N . ALA A 1 240 ? 10.290 15.685 -4.864 1.00 9.10 240 ALA A N 1
ATOM 1541 C CA . ALA A 1 240 ? 11.480 15.876 -4.066 1.00 9.81 240 ALA A CA 1
ATOM 1542 C C . ALA A 1 240 ? 12.016 17.300 -4.270 1.00 9.23 240 ALA A C 1
ATOM 1543 O O . ALA A 1 240 ? 11.837 17.896 -5.331 1.00 9.21 240 ALA A O 1
ATOM 1545 N N . PHE A 1 241 ? 12.697 17.767 -3.232 1.00 9.68 241 PHE A N 1
ATOM 1546 C CA . PHE A 1 241 ? 13.340 19.095 -3.180 1.00 9.61 241 PHE A CA 1
ATOM 1547 C C . PHE A 1 241 ? 14.722 18.845 -2.637 1.00 9.50 241 PHE A C 1
ATOM 1548 O O . PHE A 1 241 ? 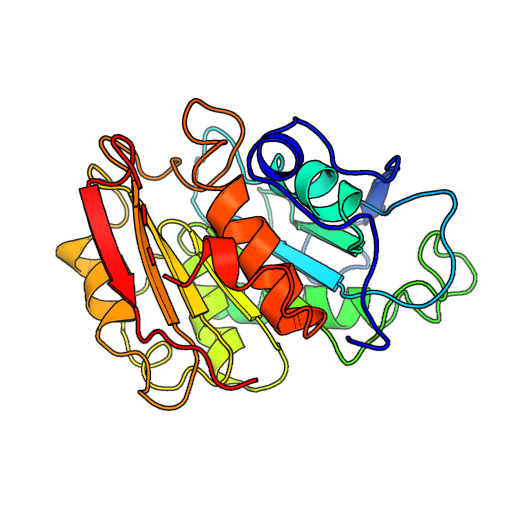14.869 18.329 -1.520 1.00 10.80 241 PHE A O 1
ATOM 1556 N N . VAL A 1 242 ? 15.756 19.224 -3.427 1.00 8.73 242 VAL A N 1
ATOM 1557 C CA . VAL A 1 242 ? 17.143 19.035 -3.038 1.00 8.77 242 VAL A CA 1
ATOM 1558 C C . VAL A 1 242 ? 17.826 20.398 -3.157 1.00 8.83 242 VAL A C 1
ATOM 1559 O O . VAL A 1 242 ? 18.003 20.883 -4.275 1.00 9.19 242 VAL A O 1
ATOM 1563 N N . GLU A 1 243 ? 18.163 21.009 -2.024 1.00 9.08 243 GLU A N 1
ATOM 1564 C CA . GLU A 1 243 ? 18.922 22.265 -2.043 1.00 9.22 243 GLU A CA 1
ATOM 1565 C C . GLU A 1 243 ? 20.408 21.987 -1.904 1.00 9.32 243 GLU A C 1
ATOM 1566 O O . GLU A 1 243 ? 20.795 21.286 -0.971 1.00 10.57 243 GLU A O 1
ATOM 1572 N N . ILE A 1 244 ? 21.162 22.510 -2.850 1.00 9.54 244 ILE A N 1
ATOM 1573 C CA . ILE A 1 244 ? 22.565 22.244 -2.967 1.00 10.90 244 ILE A CA 1
ATOM 1574 C C . ILE A 1 244 ? 23.341 23.340 -2.229 1.00 10.58 244 ILE A C 1
ATOM 1575 O O . ILE A 1 244 ? 23.192 24.554 -2.508 1.00 10.71 244 ILE A O 1
ATOM 1580 N N . ASN A 1 245 ? 24.164 22.917 -1.255 1.00 12.08 245 ASN A N 1
ATOM 1581 C CA . ASN A 1 245 ? 24.841 23.771 -0.316 1.00 13.35 245 ASN A CA 1
ATOM 1582 C C . ASN A 1 245 ? 25.837 24.736 -1.080 1.00 12.56 245 ASN A C 1
ATOM 1583 O O . ASN A 1 245 ? 26.627 24.274 -1.853 1.00 13.79 245 ASN A O 1
ATOM 1588 N N . GLY A 1 246 ? 25.703 26.028 -0.839 1.00 12.04 246 GLY A N 1
ATOM 1589 C CA . GLY A 1 246 ? 26.574 27.010 -1.397 1.00 13.30 246 GLY A CA 1
ATOM 1590 C C . GLY A 1 246 ? 26.307 27.295 -2.855 1.00 12.72 246 GLY A C 1
ATOM 1591 O O . GLY A 1 246 ? 27.053 28.082 -3.452 1.00 13.63 246 GLY A O 1
ATOM 1592 N N . GLY A 1 247 ? 25.288 26.719 -3.479 1.00 11.29 247 GLY A N 1
ATOM 1593 C CA . GLY A 1 247 ? 25.170 26.854 -4.918 1.00 11.08 247 GLY A CA 1
ATOM 1594 C C . GLY A 1 247 ? 24.723 28.207 -5.370 1.00 10.08 247 GLY A C 1
ATOM 1595 O O . GLY A 1 247 ? 23.786 28.797 -4.836 1.00 10.95 247 GLY A O 1
ATOM 1596 N N . SER A 1 248 ? 25.371 28.701 -6.427 1.00 10.52 248 SER A N 1
ATOM 1597 C CA . SER A 1 248 ? 24.887 29.865 -7.179 1.00 10.34 248 SER A CA 1
ATOM 1598 C C . SER A 1 248 ? 23.710 29.448 -8.042 1.00 9.34 248 SER A C 1
ATOM 1599 O O . SER A 1 248 ? 23.376 28.260 -8.142 1.00 9.46 248 SER A O 1
ATOM 1602 N N . HIS A 1 249 ? 23.170 30.399 -8.787 1.00 9.20 249 HIS A N 1
ATOM 1603 C CA . HIS A 1 249 ? 22.087 30.103 -9.736 1.00 9.12 249 HIS A CA 1
ATOM 1604 C C . HIS A 1 249 ? 22.429 29.002 -10.736 1.00 8.71 249 HIS A C 1
ATOM 1605 O O . HIS A 1 249 ? 21.536 28.379 -11.301 1.00 9.07 249 HIS A O 1
ATOM 1612 N N . TYR A 1 250 ? 23.740 28.802 -10.990 1.00 9.11 250 TYR A N 1
ATOM 1613 C CA . TYR A 1 250 ? 24.212 27.795 -11.952 1.00 9.23 250 TYR A CA 1
ATOM 1614 C C . TYR A 1 250 ? 24.326 26.395 -11.365 1.00 8.98 250 TYR A C 1
ATOM 1615 O O . TYR A 1 250 ? 24.711 25.460 -12.093 1.00 9.26 250 TYR A O 1
ATOM 1624 N N . CYS A 1 251 ? 24.006 26.192 -10.087 1.00 9.38 251 CYS A N 1
ATOM 1625 C CA . CYS A 1 251 ? 24.445 24.969 -9.417 1.00 9.85 251 CYS A CA 1
ATOM 1626 C C . CYS A 1 251 ? 23.801 23.677 -9.854 1.00 9.12 251 CYS A C 1
ATOM 1627 O O . CYS A 1 251 ? 24.372 22.607 -9.609 1.00 9.98 251 CYS A O 1
ATOM 1630 N N . GLY A 1 252 ? 22.651 23.739 -10.515 1.00 8.69 252 GLY A N 1
ATOM 1631 C CA . GLY A 1 252 ? 22.026 22.546 -11.021 1.00 8.92 252 GLY A CA 1
ATOM 1632 C C . GLY A 1 252 ? 22.462 22.134 -12.407 1.00 8.68 252 GLY A C 1
ATOM 1633 O O . GLY A 1 252 ? 21.966 21.130 -12.929 1.00 9.12 252 GLY A O 1
ATOM 1634 N N . ASN A 1 253 ? 23.350 22.904 -13.026 1.00 8.46 253 ASN A N 1
ATOM 1635 C CA . ASN A 1 253 ? 23.597 22.744 -14.446 1.00 8.91 253 ASN A CA 1
ATOM 1636 C C . ASN A 1 253 ? 24.546 21.593 -14.809 1.00 8.85 253 ASN A C 1
ATOM 1637 O O . ASN A 1 253 ? 24.553 21.180 -15.967 1.00 9.17 253 ASN A O 1
ATOM 1642 N N . GLY A 1 254 ? 25.303 21.131 -13.819 1.00 9.43 254 GLY A N 1
ATOM 1643 C CA . GLY A 1 254 ? 26.317 20.135 -14.040 1.00 9.86 254 GLY A CA 1
ATOM 1644 C C . GLY A 1 254 ? 27.602 20.710 -14.545 1.00 10.35 254 GLY A C 1
ATOM 1645 O O . GLY A 1 254 ? 27.639 21.778 -15.151 1.00 11.91 254 GLY A O 1
ATOM 1646 N N . GLY A 1 255 ? 28.690 19.948 -14.332 1.00 11.12 255 GLY A N 1
ATOM 1647 C CA . GLY A 1 255 ? 29.993 20.347 -14.877 1.00 13.46 255 GLY A CA 1
ATOM 1648 C C . GLY A 1 255 ? 30.878 21.134 -13.935 1.00 14.87 255 GLY A C 1
ATOM 1649 O O . GLY A 1 255 ? 31.927 21.588 -14.362 1.00 18.54 255 GLY A O 1
ATOM 1650 N N . SER A 1 256 ? 30.513 21.214 -12.671 1.00 13.53 256 SER A N 1
ATOM 1651 C CA . SER A 1 256 ? 31.206 21.950 -11.640 1.00 14.86 256 SER A CA 1
ATOM 1652 C C . SER A 1 256 ? 31.485 20.965 -10.494 1.00 13.86 256 SER A C 1
ATOM 1653 O O . SER A 1 256 ? 31.833 19.785 -10.725 1.00 15.82 256 SER A O 1
ATOM 1656 N N . ILE A 1 257 ? 31.274 21.369 -9.270 1.00 13.64 257 ILE A N 1
ATOM 1657 C CA . ILE A 1 257 ? 31.604 20.606 -8.040 1.00 13.58 257 ILE A CA 1
ATOM 1658 C C . ILE A 1 257 ? 30.391 19.904 -7.407 1.00 13.12 257 ILE A C 1
ATOM 1659 O O . ILE A 1 257 ? 30.526 19.361 -6.313 1.00 16.25 257 ILE A O 1
ATOM 1664 N N . TYR A 1 258 ? 29.273 19.856 -8.136 1.00 11.56 258 TYR A N 1
ATOM 1665 C CA . TYR A 1 258 ? 28.030 19.309 -7.593 1.00 11.05 258 TYR A CA 1
ATOM 1666 C C . TYR A 1 258 ? 27.527 18.052 -8.317 1.00 10.80 258 TYR A C 1
ATOM 1667 O O . TYR A 1 258 ? 26.391 17.646 -8.149 1.00 11.54 258 TYR A O 1
ATOM 1676 N N . ASN A 1 259 ? 28.384 17.450 -9.148 1.00 11.12 259 ASN A N 1
ATOM 1677 C CA . ASN A 1 259 ? 27.908 16.387 -9.992 1.00 10.64 259 ASN A CA 1
ATOM 1678 C C . ASN A 1 259 ? 27.376 15.157 -9.203 1.00 11.16 259 ASN A C 1
ATOM 1679 O O . ASN A 1 259 ? 26.520 14.445 -9.682 1.00 10.91 259 ASN A O 1
ATOM 1684 N N . ASP A 1 260 ? 27.971 14.865 -8.029 1.00 11.62 260 ASP A N 1
ATOM 1685 C CA . ASP A 1 260 ? 27.551 13.696 -7.308 1.00 11.29 260 ASP A CA 1
ATOM 1686 C C . ASP A 1 260 ? 26.063 13.755 -6.928 1.00 11.17 260 ASP A C 1
ATOM 1687 O O . ASP A 1 260 ? 25.317 12.793 -7.134 1.00 11.33 260 ASP A O 1
ATOM 1692 N N . VAL A 1 261 ? 25.648 14.894 -6.357 1.00 11.29 261 VAL A N 1
ATOM 1693 C CA A VAL A 1 261 ? 24.264 15.002 -5.920 0.60 11.15 261 VAL A CA 1
ATOM 1694 C CA B VAL A 1 261 ? 24.249 15.037 -5.945 0.40 11.04 261 VAL A CA 1
ATOM 1695 C C . VAL A 1 261 ? 23.300 15.021 -7.158 1.00 9.66 261 VAL A C 1
ATOM 1696 O O . VAL A 1 261 ? 22.247 14.439 -7.161 1.00 9.94 261 VAL A O 1
ATOM 1703 N N . LEU A 1 262 ? 23.731 15.805 -8.189 1.00 9.81 262 LEU A N 1
ATOM 1704 C CA . LEU A 1 262 ? 22.918 15.884 -9.401 1.00 9.20 262 LEU A CA 1
ATOM 1705 C C . LEU A 1 262 ? 22.705 14.510 -10.021 1.00 9.04 262 LEU A C 1
ATOM 1706 O O . LEU A 1 262 ? 21.646 14.160 -10.501 1.00 9.43 262 LEU A O 1
ATOM 1711 N N . SER A 1 263 ? 23.795 13.720 -10.033 1.00 9.70 263 SER A N 1
ATOM 1712 C CA . SER A 1 263 ? 23.744 12.378 -10.596 1.00 9.72 263 SER A CA 1
ATOM 1713 C C . SER A 1 263 ? 22.808 11.453 -9.808 1.00 9.71 263 SER A C 1
ATOM 1714 O O . SER A 1 263 ? 21.936 10.782 -10.358 1.00 10.24 263 SER A O 1
ATOM 1717 N N . ARG A 1 264 ? 23.056 11.396 -8.470 1.00 9.84 264 ARG A N 1
ATOM 1718 C CA . ARG A 1 264 ? 22.315 10.453 -7.672 1.00 10.77 264 ARG A CA 1
ATOM 1719 C C . ARG A 1 264 ? 20.826 10.709 -7.739 1.00 10.23 264 ARG A C 1
ATOM 1720 O O . ARG A 1 264 ? 20.029 9.792 -7.890 1.00 12.64 264 ARG A O 1
ATOM 1728 N N . PHE A 1 265 ? 20.430 11.982 -7.598 1.00 9.42 265 PHE A N 1
ATOM 1729 C CA . PHE A 1 265 ? 19.012 12.289 -7.620 1.00 9.39 265 PHE A CA 1
ATOM 1730 C C . PHE A 1 265 ? 18.451 12.358 -9.045 1.00 8.81 265 PHE A C 1
ATOM 1731 O O . PHE A 1 265 ? 17.360 11.877 -9.311 1.00 9.13 265 PHE A O 1
ATOM 1739 N N . GLY A 1 266 ? 19.216 13.040 -9.938 1.00 8.80 266 GLY A N 1
ATOM 1740 C CA . GLY A 1 266 ? 18.654 13.309 -11.276 1.00 8.72 266 GLY A CA 1
ATOM 1741 C C . GLY A 1 266 ? 18.555 12.113 -12.172 1.00 8.19 266 GLY A C 1
ATOM 1742 O O . GLY A 1 266 ? 17.541 11.863 -12.823 1.00 8.86 266 GLY A O 1
ATOM 1743 N N . VAL A 1 267 ? 19.650 11.323 -12.262 1.00 8.63 267 VAL A N 1
ATOM 1744 C CA . VAL A 1 267 ? 19.578 10.097 -13.084 1.00 8.45 267 VAL A CA 1
ATOM 1745 C C . VAL A 1 267 ? 18.542 9.154 -12.495 1.00 8.67 267 VAL A C 1
ATOM 1746 O O . VAL A 1 267 ? 17.700 8.595 -13.218 1.00 8.96 267 VAL A O 1
ATOM 1750 N N . SER A 1 268 ? 18.548 8.988 -11.146 1.00 8.74 268 SER A N 1
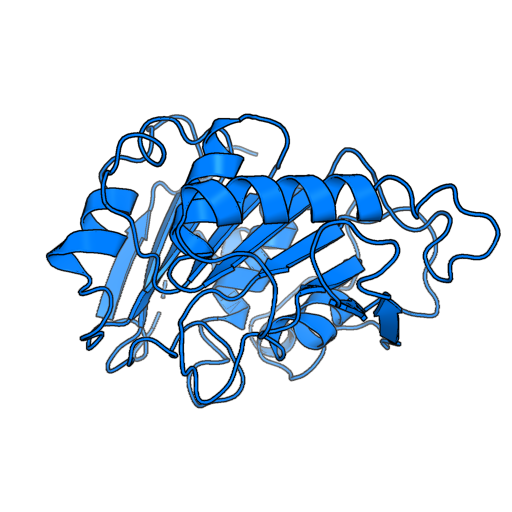ATOM 1751 C CA . SER A 1 268 ? 17.563 8.109 -10.524 1.00 9.08 268 SER A CA 1
ATOM 1752 C C . SER A 1 268 ? 16.153 8.577 -10.759 1.00 8.44 268 SER A C 1
ATOM 1753 O O . SER A 1 268 ? 15.241 7.762 -10.926 1.00 8.93 268 SER A O 1
ATOM 1756 N N . TRP A 1 269 ? 15.941 9.913 -10.780 1.00 8.62 269 TRP A N 1
ATOM 1757 C CA . TRP A 1 269 ? 14.578 10.410 -11.024 1.00 8.36 269 TRP A CA 1
ATOM 1758 C C . TRP A 1 269 ? 14.047 9.954 -12.366 1.00 7.73 269 TRP A C 1
ATOM 1759 O O . TRP A 1 269 ? 12.890 9.589 -12.513 1.00 8.74 269 TRP A O 1
ATOM 1770 N N . MET A 1 270 ? 14.919 10.054 -13.391 1.00 7.99 270 MET A N 1
ATOM 1771 C CA . MET A 1 270 ? 14.510 9.660 -14.742 1.00 7.77 270 MET A CA 1
ATOM 1772 C C . MET A 1 270 ? 14.361 8.135 -14.847 1.00 7.89 270 MET A C 1
ATOM 1773 O O . MET A 1 270 ? 13.435 7.644 -15.507 1.00 8.55 270 MET A O 1
ATOM 1778 N N . LYS A 1 271 ? 15.260 7.401 -14.227 1.00 8.10 271 LYS A N 1
ATOM 1779 C CA . LYS A 1 271 ? 15.117 5.943 -14.206 1.00 8.32 271 LYS A CA 1
ATOM 1780 C C . LYS A 1 271 ? 13.796 5.503 -13.559 1.00 8.67 271 LYS A C 1
ATOM 1781 O O . LYS A 1 271 ? 13.072 4.663 -14.095 1.00 9.27 271 LYS A O 1
ATOM 1787 N N . LEU A 1 272 ? 13.504 6.064 -12.380 1.00 8.77 272 LEU A N 1
ATOM 1788 C CA . LEU A 1 272 ? 12.302 5.622 -11.695 1.00 9.57 272 LEU A CA 1
ATOM 1789 C C . LEU A 1 272 ? 11.064 5.993 -12.459 1.00 9.23 272 LEU A C 1
ATOM 1790 O O . LEU A 1 272 ? 10.116 5.228 -12.567 1.00 11.43 272 LEU A O 1
ATOM 1795 N N . HIS A 1 273 ? 11.040 7.230 -12.969 1.00 9.04 273 HIS A N 1
ATOM 1796 C CA . HIS A 1 273 ? 9.823 7.803 -13.491 1.00 9.53 273 HIS A CA 1
ATOM 1797 C C . HIS A 1 273 ? 9.629 7.611 -14.968 1.00 11.20 273 HIS A C 1
ATOM 1798 O O . HIS A 1 273 ? 8.483 7.538 -15.422 1.00 20.83 273 HIS A O 1
ATOM 1805 N N . LEU A 1 274 ? 10.654 7.625 -15.784 1.00 8.22 274 LEU A N 1
ATOM 1806 C CA . LEU A 1 274 ? 10.490 7.292 -17.198 1.00 8.50 274 LEU A CA 1
ATOM 1807 C C . LEU A 1 274 ? 10.561 5.794 -17.432 1.00 8.43 274 LEU A C 1
ATOM 1808 O O . LEU A 1 274 ? 9.828 5.285 -18.286 1.00 10.16 274 LEU A O 1
ATOM 1813 N N . ASP A 1 275 ? 11.435 5.065 -16.712 1.00 8.51 275 ASP A N 1
ATOM 1814 C CA . ASP A 1 275 ? 11.594 3.639 -16.987 1.00 8.61 275 ASP A CA 1
ATOM 1815 C C . ASP A 1 275 ? 10.825 2.764 -16.000 1.00 9.34 275 ASP A C 1
ATOM 1816 O O . ASP A 1 275 ? 10.892 1.537 -16.135 1.00 10.16 275 ASP A O 1
ATOM 1821 N N . GLU A 1 276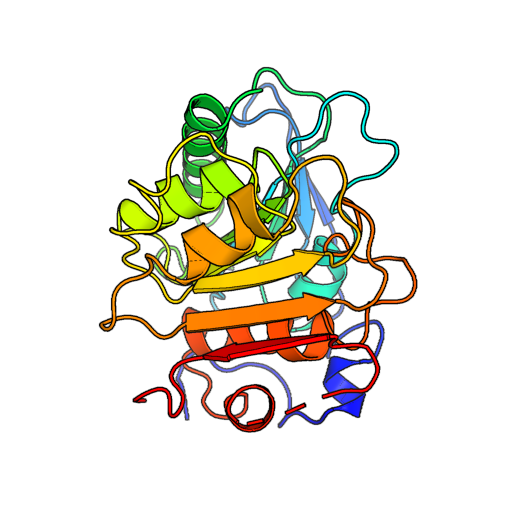 ? 10.179 3.334 -15.001 1.00 9.54 276 GLU A N 1
ATOM 1822 C CA . GLU A 1 276 ? 9.494 2.534 -13.980 1.00 10.29 276 GLU A CA 1
ATOM 1823 C C . GLU A 1 276 ? 10.486 1.574 -13.349 1.00 10.06 276 GLU A C 1
ATOM 1824 O O . GLU A 1 276 ? 10.148 0.448 -12.980 1.00 12.25 276 GLU A O 1
ATOM 1830 N N . ASP A 1 277 ? 11.735 2.014 -13.164 1.00 9.51 277 ASP A N 1
ATOM 1831 C CA . ASP A 1 277 ? 12.825 1.135 -12.735 1.00 10.13 277 ASP A CA 1
ATOM 1832 C C . ASP A 1 277 ? 13.025 1.247 -11.253 1.00 10.63 277 ASP A C 1
ATOM 1833 O O . ASP A 1 277 ? 13.722 2.161 -10.761 1.00 10.88 277 ASP A O 1
ATOM 1838 N N . SER A 1 278 ? 12.423 0.310 -10.520 1.00 11.73 278 SER A N 1
ATOM 1839 C CA A SER A 1 278 ? 12.410 0.407 -9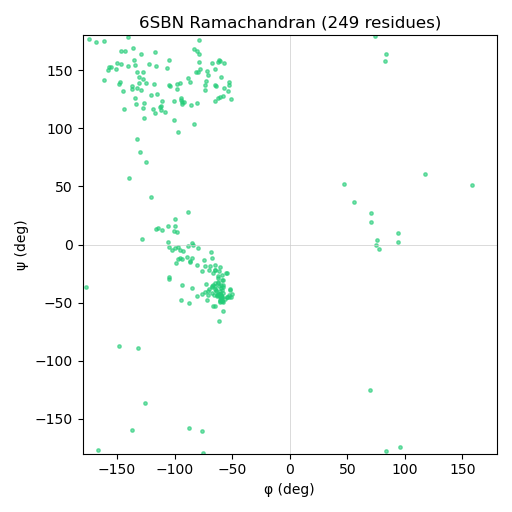.061 0.50 12.00 278 SER A CA 1
ATOM 1840 C CA B SER A 1 278 ? 12.407 0.341 -9.055 0.50 12.87 278 SER A CA 1
ATOM 1841 C C . SER A 1 278 ? 13.789 0.198 -8.469 1.00 11.36 278 SER A C 1
ATOM 1842 O O . SER A 1 278 ? 13.958 0.468 -7.269 1.00 11.76 278 SER A O 1
ATOM 1847 N N . ARG A 1 279 ? 14.762 -0.259 -9.241 1.00 10.45 279 ARG A N 1
ATOM 1848 C CA . ARG A 1 279 ? 16.137 -0.381 -8.730 1.00 10.67 279 ARG A CA 1
ATOM 1849 C C . ARG A 1 279 ? 16.692 0.953 -8.290 1.00 10.38 279 ARG A C 1
ATOM 1850 O O . ARG A 1 279 ? 17.718 0.983 -7.589 1.00 11.99 279 ARG A O 1
ATOM 1858 N N . TYR A 1 280 ? 16.127 2.050 -8.746 1.00 10.29 280 TYR A N 1
ATOM 1859 C CA . TYR A 1 280 ? 16.642 3.375 -8.423 1.00 10.51 280 TYR A CA 1
ATOM 1860 C C . TYR A 1 280 ? 15.942 4.026 -7.220 1.00 11.31 280 TYR A C 1
ATOM 1861 O O . TYR A 1 280 ? 16.329 5.111 -6.818 1.00 11.42 280 TYR A O 1
ATOM 1870 N N . LYS A 1 281 ? 14.910 3.402 -6.667 1.00 11.33 281 LYS A N 1
ATOM 1871 C CA . LYS A 1 281 ? 14.225 3.954 -5.500 1.00 12.50 281 LYS A CA 1
ATOM 1872 C C . LYS A 1 281 ? 15.211 4.136 -4.359 1.00 12.43 281 LYS A C 1
ATOM 1873 O O . LYS A 1 281 ? 15.087 5.098 -3.594 1.00 14.10 281 LYS A O 1
ATOM 1879 N N . GLN A 1 282 ? 16.173 3.221 -4.219 1.00 12.82 282 GLN A N 1
ATOM 1880 C CA . GLN A 1 282 ? 17.104 3.232 -3.101 1.00 14.01 282 GLN A CA 1
ATOM 1881 C C . GLN A 1 282 ? 17.909 4.511 -2.994 1.00 13.71 282 GLN A C 1
ATOM 1882 O O . GLN A 1 282 ? 18.360 4.856 -1.913 1.00 17.77 282 GLN A O 1
ATOM 1888 N N . PHE A 1 283 ? 18.120 5.214 -4.121 1.00 12.02 283 PHE A N 1
ATOM 1889 C CA . PHE A 1 283 ? 18.899 6.430 -4.090 1.00 12.50 283 PHE A CA 1
ATOM 1890 C C . PHE A 1 283 ? 18.044 7.675 -3.746 1.00 11.93 283 PHE A C 1
ATOM 1891 O O . PHE A 1 283 ? 18.607 8.731 -3.473 1.00 14.19 283 PHE A O 1
ATOM 1899 N N . LEU A 1 284 ? 16.733 7.520 -3.841 1.00 11.88 284 LEU A N 1
ATOM 1900 C CA . LEU A 1 284 ? 15.785 8.580 -3.640 1.00 12.28 284 LEU A CA 1
ATOM 1901 C C . LEU A 1 284 ? 15.046 8.521 -2.297 1.00 13.02 284 LEU A C 1
ATOM 1902 O O . LEU A 1 284 ? 14.684 9.592 -1.765 1.00 14.54 284 LEU A O 1
ATOM 1907 N N . CYS A 1 285 ? 14.889 7.336 -1.768 1.00 14.04 285 CYS A N 1
ATOM 1908 C CA . CYS A 1 285 ? 14.071 7.074 -0.582 1.00 15.86 285 CYS A CA 1
ATOM 1909 C C . CYS A 1 285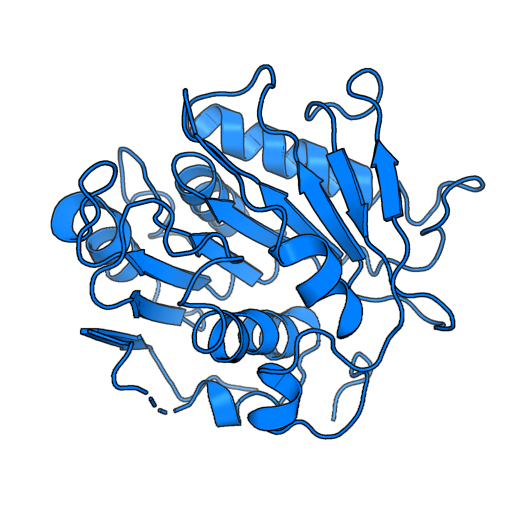 ? 14.949 5.992 0.262 1.00 23.02 285 CYS A C 1
ATOM 1910 O O . CYS A 1 285 ? 14.449 6.119 1.523 1.00 31.49 285 CYS A O 1
ATOM 1913 N N . ASP A 1 292 ? 25.334 13.733 1.014 1.00 30.00 292 ASP A N 1
ATOM 1914 C CA . ASP A 1 292 ? 24.525 14.448 1.994 1.00 30.00 292 ASP A CA 1
ATOM 1915 C C . ASP A 1 292 ? 25.250 15.688 2.508 1.00 30.00 292 ASP A C 1
ATOM 1916 O O . ASP A 1 292 ? 24.683 16.763 2.702 1.00 30.00 292 ASP A O 1
ATOM 1918 N N . SER A 1 293 ? 26.583 15.896 2.761 1.00 27.62 293 SER A N 1
ATOM 1919 C CA . SER A 1 293 ? 27.122 17.178 3.177 1.00 31.83 293 SER A CA 1
ATOM 1920 C C . SER A 1 293 ? 26.933 18.359 2.151 1.00 29.72 293 SER A C 1
ATOM 1921 O O . SER A 1 293 ? 26.901 19.500 2.503 1.00 34.85 293 SER A O 1
ATOM 1924 N N . GLN A 1 294 ? 26.756 17.987 0.907 1.00 22.51 294 GLN A N 1
ATOM 1925 C CA . GLN A 1 294 ? 26.425 18.892 -0.277 1.00 21.01 294 GLN A CA 1
ATOM 1926 C C . GLN A 1 294 ? 24.979 19.255 -0.329 1.00 14.56 294 GLN A C 1
ATOM 1927 O O . GLN A 1 294 ? 24.606 20.080 -1.204 1.00 17.00 294 GLN A O 1
ATOM 1933 N N . ILE A 1 295 ? 24.140 18.742 0.564 1.00 12.71 295 ILE A N 1
ATOM 1934 C CA . ILE A 1 295 ? 22.688 19.022 0.552 1.00 12.04 295 ILE A CA 1
ATOM 1935 C C . ILE A 1 295 ? 22.394 19.848 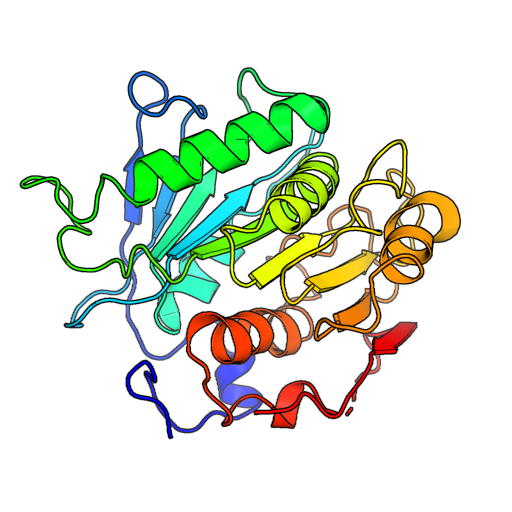1.792 1.00 12.12 295 ILE A C 1
ATOM 1936 O O . ILE A 1 295 ? 22.548 19.341 2.911 1.00 14.59 295 ILE A O 1
ATOM 1941 N N . SER A 1 296 ? 21.908 21.062 1.610 1.00 11.67 296 SER A N 1
ATOM 1942 C CA . SER A 1 296 ? 21.568 21.965 2.733 1.00 11.53 296 SER A CA 1
ATOM 1943 C C . SER A 1 296 ? 20.098 21.937 3.107 1.00 11.94 296 SER A C 1
ATOM 1944 O O . SER A 1 296 ? 19.758 22.488 4.180 1.00 12.73 296 SER A O 1
ATOM 1947 N N . ASP A 1 297 ? 19.225 21.359 2.297 1.00 11.13 297 ASP A N 1
ATOM 1948 C CA . ASP A 1 297 ? 17.795 21.169 2.635 1.00 12.08 297 ASP A CA 1
ATOM 1949 C C . ASP A 1 297 ? 17.287 20.030 1.762 1.00 11.43 297 ASP A C 1
ATOM 1950 O O . ASP A 1 297 ? 17.771 19.863 0.621 1.00 12.03 297 ASP A O 1
ATOM 1955 N N . TYR A 1 298 ? 16.314 19.297 2.271 1.00 11.98 298 TYR A N 1
ATOM 1956 C CA . TYR A 1 298 ? 15.660 18.196 1.560 1.00 11.40 298 TYR A CA 1
ATOM 1957 C C . TYR A 1 298 ? 14.254 18.127 1.989 1.00 11.74 298 TYR A C 1
ATOM 1958 O O . TYR A 1 298 ? 13.989 18.201 3.181 1.00 12.60 298 TYR A O 1
ATOM 1967 N N . ARG A 1 299 ? 13.334 17.872 1.023 1.00 11.30 299 ARG A N 1
ATOM 1968 C CA . ARG A 1 299 ? 11.960 17.502 1.284 1.00 11.77 299 ARG A CA 1
ATOM 1969 C C . ARG A 1 299 ? 11.538 16.459 0.300 1.00 11.38 299 ARG A C 1
ATOM 1970 O O . ARG A 1 299 ? 12.068 16.452 -0.844 1.00 11.71 299 ARG A O 1
ATOM 1978 N N . GLY A 1 300 ? 10.579 15.627 0.639 1.00 11.77 300 GLY A N 1
ATOM 1979 C CA . GLY A 1 300 ? 9.987 14.725 -0.325 1.00 11.85 300 GLY A CA 1
ATOM 1980 C C . GLY A 1 300 ? 8.840 14.000 0.267 1.00 12.43 300 GLY A C 1
ATOM 1981 O O . GLY A 1 300 ? 8.560 14.136 1.472 1.00 14.18 300 GLY A O 1
ATOM 1982 N N . ASN A 1 301 ? 8.171 13.173 -0.560 1.00 12.72 301 ASN A N 1
ATOM 1983 C CA . ASN A 1 301 ? 7.044 12.373 -0.116 1.00 12.74 301 ASN A CA 1
ATOM 1984 C C . ASN A 1 301 ? 7.302 10.851 -0.321 1.00 13.54 301 ASN A C 1
ATOM 1985 O O . ASN A 1 301 ? 6.352 10.147 -0.635 1.00 15.08 301 ASN A O 1
ATOM 1990 N N . CYS A 1 302 ? 8.541 10.429 -0.025 1.00 14.20 302 CYS A N 1
ATOM 1991 C CA . CYS A 1 302 ? 8.731 9.021 0.018 1.00 14.87 302 CYS A CA 1
ATOM 1992 C C . CYS A 1 302 ? 7.770 8.375 1.034 1.00 16.35 302 CYS A C 1
ATOM 1993 O O . CYS A 1 302 ? 7.490 8.984 2.047 1.00 17.15 302 CYS A O 1
ATOM 1996 N N . PRO A 1 303 ? 7.456 7.095 0.883 1.00 18.46 303 PRO A N 1
ATOM 1997 C CA . PRO A 1 303 ? 7.921 6.232 -0.206 1.00 18.90 303 PRO A CA 1
ATOM 1998 C C . PRO A 1 303 ? 7.106 6.468 -1.477 1.00 18.19 303 PRO A C 1
ATOM 1999 O O . PRO A 1 303 ? 5.946 6.911 -1.438 1.00 20.22 303 PRO A O 1
ATOM 2003 N N . TYR A 1 304 ? 7.731 6.308 -2.605 1.00 17.87 304 TYR A N 1
ATOM 2004 C CA . TYR A 1 304 ? 7.118 6.479 -3.904 1.00 18.09 304 TYR A CA 1
ATOM 2005 C C . TYR A 1 304 ? 6.318 5.086 -4.194 1.00 27.52 304 TYR A C 1
ATOM 2006 O O . TYR A 1 304 ? 7.035 4.111 -4.324 1.00 28.77 304 TYR A O 1
ATOM 2015 N N . LEU A 1 305 ? 5.070 5.025 -4.419 1.00 32.14 305 LEU A N 1
ATOM 2016 C CA . LEU A 1 305 ? 4.205 3.825 -4.868 1.00 33.79 305 LEU A CA 1
ATOM 2017 C C . LEU A 1 305 ? 4.636 3.286 -6.203 1.00 32.41 305 LEU A C 1
ATOM 2018 O O . LEU A 1 305 ? 5.026 4.028 -7.149 1.00 32.61 305 LEU A O 1
ATOM 2020 N N . GLU A 1 306 ? 4.883 2.027 -6.293 1.00 35.44 306 GLU A N 1
ATOM 2021 C CA . GLU A 1 306 ? 5.379 1.430 -7.533 1.00 33.55 306 GLU A CA 1
ATOM 2022 C C . GLU A 1 306 ? 4.245 1.262 -8.541 1.00 38.69 306 GLU A C 1
ATOM 2023 O O . GLU A 1 306 ? 3.116 0.874 -8.133 1.00 38.08 306 GLU A O 1
#

Foldseek 3Di:
DFPAADADLDDLVQLLPLFHDFDKDKDKADLVPQQQHIKMKIAGPPDAAAHEEEEEEEADPPDPDFQVSCHRRLRRNPYTYMYHDDDDPAHALVSLLVSVVSNLVVVLVLCCDPPHPCPRHHDNQQYEYEYAESNLSSQLQNQLVARYAEYEYQQYDDDDLVSLLRGPHEYEYEHECPEPRSHCVNHVVVNQVNHDPPHWYKYFYFPNGYSCQLRDDDDNSSVNRLPVSLRSCCGRRVNCSSQVSVCDPRTPDMDTDDPDDD

Radius of gyration: 16.45 Å; Cα contacts (8 Å, |Δi|>4): 672; chains: 1; bounding box: 33×42×45 Å

Sequence (262 aa):
GSAYQRGPDPSVSFLEADRGQYSSVRRSSRVSSSLVSGFGGGTIYYPTGTTGTMGAVVVIPGFVSAESSIDDWWGPKLASYGFVVMTIDTNTGFDQPPSRARQINNALDYLVSSQNSRSSSPVRGMIDTNNRLGVIGWSMMGGGGTLRVASEGRIKAAIPLAPWDTTSSYYASSRSQAPTLIFACESDVIAPVLQHASPFYNSSLPSSIDKAFVEINGGSHYCGNGGSIYNDVVLSRFGVSWMKLHLDEDSSRYKQFLCDSQISDYRGNCPYLE

Solvent-accessible surface area: 10211 Å² total

Secondary structure (P-SEA, 3-state):
cccccccccccccccccccccccbbbbbbbcccccccbbbbbbbcccccbbbbbbbbbbcccccccccccaaaaaaaccbbbbbccccccccaaaaaaaaaaaaaaaaaacccccccccccccccbbbbbbccaaaaaaaaaaacccccbbbbccccccccccccccccbbbbbbbcccccccccccaaaaaaacccccccbbbbbccccccccccccccaaaaaacaaaaaaaacccccccccccccccccbbbbcccccc